Protein AF-A0A7S3H1U8-F1 (afdb_monomer)

Foldseek 3Di:
DPPVVVVVVVVVVVVVVVVPDPPPPPPPPPQDADQDADDDQWKKKWFAQFWADDPPGPILDGGDTDMDTLPDDDDDDDDPPSCPVVVVCCSVVVDDTPDTDIDTDPPAFEAEAEPCLLVVQDQAAFLLCSCCVVLVDDSVVSQVLLVSLPQDSVRRHPGSNPDDPSSSVSSSVSVSSSSSGSHYHYHPDD

Mean predicted aligned error: 11.19 Å

Solvent-accessible surface area (backbone atoms only — not comparable to full-atom values): 11419 Å² total; per-residue (Å²): 136,70,68,70,62,54,57,54,49,52,54,53,50,55,56,56,60,70,66,62,73,83,70,69,73,77,76,83,74,80,65,78,70,83,70,67,66,71,91,62,93,55,56,38,43,38,33,44,46,25,18,33,53,57,89,99,48,75,68,68,40,74,61,38,69,49,76,47,47,53,84,60,86,83,82,93,81,76,67,90,87,65,39,68,71,56,52,51,29,45,75,74,58,83,38,80,66,74,36,60,46,75,51,62,40,89,85,57,37,75,31,76,45,43,80,65,50,61,72,70,48,64,43,85,36,24,54,36,59,47,42,22,70,76,65,76,38,58,68,70,55,30,49,50,45,36,43,53,42,63,42,57,78,80,55,39,77,37,38,45,64,78,46,53,70,77,52,37,49,26,52,49,51,34,54,46,47,73,67,50,32,50,41,79,46,70,49,84,80,128

Organism: NCBI:txid89044

Secondary structure (DSSP, 8-state):
--HHHHHHHHHHHHHHHTTS------------------SSS---EEEEEEEE--TTS--SEEEEEEEE-TT--------TTSSHHHHHHHHHTSS--SEEEEEE-TT--EEEE-TTHHHHS-TTS-HHHHHHHHHT--HHHHHHHHHHTT--GGGTTS-GGGS-HHHHHHHHHHHHHHT--SEEEESS--

pLDDT: mean 81.64, std 17.93, range [33.38, 97.94]

Sequence (190 aa):
STGLTVEKAEKKMLQKLNAVCVIDKPREYKVSFTMHSPEEHGPAIDLLDVSFAYPSKPPIFSNLRFRVNTYSRVAIVGPNGVGKSTLLKLMTGALTPSKGDISRHNKLRVGVYNQHFEETLPAEKTPIEFLTDQFDLPVLDARKYLGMFGLDGARHTIRIAQLSGGQKARVAFAALSLLRPHILILDEPT

Radius of gyration: 24.19 Å; Cα contacts (8 Å, |Δi|>4): 248; chains: 1; bounding box: 86×33×52 Å

Structure (mmCIF, N/CA/C/O backbone):
data_AF-A0A7S3H1U8-F1
#
_entry.id   AF-A0A7S3H1U8-F1
#
loop_
_atom_site.group_PDB
_atom_site.id
_atom_site.type_symbol
_atom_site.label_atom_id
_atom_site.label_alt_id
_atom_site.label_comp_id
_atom_site.label_asym_id
_atom_site.label_entity_id
_atom_site.label_seq_id
_atom_site.pdbx_PDB_ins_code
_atom_site.Cartn_x
_atom_site.Cartn_y
_atom_site.Cartn_z
_atom_site.occupancy
_atom_site.B_iso_or_equiv
_atom_site.auth_seq_id
_atom_site.auth_comp_id
_atom_site.auth_asym_id
_atom_site.auth_atom_id
_atom_site.pdbx_PDB_model_num
ATOM 1 N N . SER A 1 1 ? 68.455 21.536 -1.056 1.00 53.88 1 SER A N 1
ATOM 2 C CA . SER A 1 1 ? 67.569 21.673 -2.237 1.00 53.88 1 SER A CA 1
ATOM 3 C C . SER A 1 1 ? 66.492 20.582 -2.333 1.00 53.88 1 SER A C 1
ATOM 5 O O . SER A 1 1 ? 65.726 20.594 -3.286 1.00 53.88 1 SER A O 1
ATOM 7 N N . THR A 1 2 ? 66.357 19.686 -1.346 1.00 53.50 2 THR A N 1
ATOM 8 C CA . THR A 1 2 ? 65.448 18.517 -1.366 1.00 53.50 2 THR A CA 1
ATOM 9 C C . THR A 1 2 ? 64.101 18.716 -0.650 1.00 53.50 2 THR A C 1
ATOM 11 O O . THR A 1 2 ? 63.199 17.912 -0.846 1.00 53.50 2 THR A O 1
ATOM 14 N N . GLY A 1 3 ? 63.924 19.789 0.133 1.00 46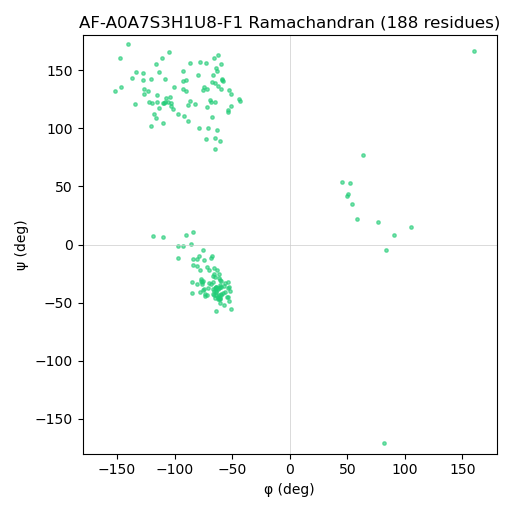.22 3 GLY A N 1
ATOM 15 C CA . GLY A 1 3 ? 62.677 20.058 0.874 1.00 46.22 3 GLY A CA 1
ATOM 16 C C . GLY A 1 3 ? 61.524 20.613 0.024 1.00 46.22 3 GLY A C 1
ATOM 17 O O . GLY A 1 3 ? 60.370 20.281 0.263 1.00 46.22 3 GLY A O 1
ATOM 18 N N . LEU A 1 4 ? 61.823 21.385 -1.031 1.00 49.69 4 LEU A N 1
ATOM 19 C CA . LEU A 1 4 ? 60.791 22.009 -1.879 1.00 49.69 4 LEU A CA 1
ATOM 20 C C . LEU A 1 4 ? 60.042 21.017 -2.789 1.00 49.69 4 LEU A C 1
ATOM 22 O O . LEU A 1 4 ? 58.962 21.335 -3.292 1.00 49.69 4 LEU A O 1
ATOM 26 N N . THR A 1 5 ? 60.603 19.832 -3.036 1.00 55.34 5 THR A N 1
ATOM 27 C CA . THR A 1 5 ? 60.021 18.841 -3.955 1.00 55.34 5 THR A CA 1
ATOM 28 C C . THR A 1 5 ? 58.976 17.963 -3.263 1.00 55.34 5 THR A C 1
ATOM 30 O O . THR A 1 5 ? 57.984 17.595 -3.890 1.00 55.34 5 THR A O 1
ATOM 33 N N . VAL A 1 6 ? 59.159 17.682 -1.967 1.00 56.00 6 VAL A N 1
ATOM 34 C CA . VAL A 1 6 ? 58.229 16.878 -1.153 1.00 56.00 6 VAL A CA 1
ATOM 35 C C . VAL A 1 6 ? 56.970 17.682 -0.831 1.00 56.00 6 VAL A C 1
ATOM 37 O O . VAL A 1 6 ? 55.863 17.210 -1.068 1.00 56.00 6 VAL A O 1
ATOM 40 N N . GLU A 1 7 ? 57.129 18.951 -0.450 1.00 57.56 7 GLU A N 1
ATOM 41 C CA . GLU A 1 7 ? 56.005 19.832 -0.114 1.00 57.56 7 GLU A CA 1
ATOM 42 C C . GLU A 1 7 ? 55.090 20.096 -1.327 1.00 57.56 7 GLU A C 1
ATOM 44 O O . GLU A 1 7 ? 53.864 20.118 -1.214 1.00 57.56 7 GLU A O 1
ATOM 49 N N . LYS A 1 8 ? 55.665 20.211 -2.537 1.00 57.69 8 LYS A N 1
ATOM 50 C CA . LYS A 1 8 ? 54.889 20.304 -3.788 1.00 57.69 8 LYS A CA 1
ATOM 51 C C . LYS A 1 8 ? 54.155 19.005 -4.132 1.00 57.69 8 LYS A C 1
ATOM 53 O O . LYS A 1 8 ? 53.070 19.073 -4.712 1.00 57.69 8 LYS A O 1
ATOM 58 N N . ALA A 1 9 ? 54.725 17.844 -3.810 1.00 56.44 9 ALA A N 1
ATOM 59 C CA . ALA A 1 9 ? 54.100 16.548 -4.064 1.00 56.44 9 ALA A CA 1
ATOM 60 C C . ALA A 1 9 ? 52.933 16.285 -3.096 1.00 56.44 9 ALA A C 1
ATOM 62 O O . ALA A 1 9 ? 51.855 15.888 -3.547 1.00 56.44 9 ALA A O 1
ATOM 63 N N . GLU A 1 10 ? 53.099 16.611 -1.812 1.00 59.06 10 GLU A N 1
ATOM 64 C CA . GLU A 1 10 ? 52.040 16.532 -0.797 1.00 59.06 10 GLU A CA 1
ATOM 65 C C . GLU A 1 10 ? 50.876 17.468 -1.127 1.00 59.06 10 GLU A C 1
ATOM 67 O O . GLU A 1 10 ? 49.726 17.028 -1.180 1.00 59.06 10 GLU A O 1
ATOM 72 N N . LYS A 1 11 ? 51.154 18.731 -1.484 1.00 58.12 11 LYS A N 1
ATOM 73 C CA . LYS A 1 11 ? 50.103 19.683 -1.890 1.00 58.12 11 LYS A CA 1
ATOM 74 C C . LYS A 1 11 ? 49.313 19.196 -3.107 1.00 58.12 11 LYS A C 1
ATOM 76 O O . LYS A 1 11 ? 48.102 19.393 -3.170 1.00 58.12 11 LYS A O 1
ATOM 81 N N . LYS A 1 12 ? 49.978 18.532 -4.059 1.00 58.56 12 LYS A N 1
ATOM 82 C CA . LYS A 1 12 ? 49.345 17.987 -5.270 1.00 58.56 12 LYS A CA 1
ATOM 83 C C . LYS A 1 12 ? 48.528 16.718 -4.986 1.00 58.56 12 LYS A C 1
ATOM 85 O O . LYS A 1 12 ? 47.516 16.501 -5.650 1.00 58.56 12 LYS A O 1
ATOM 90 N N . MET A 1 13 ? 48.923 15.906 -4.000 1.00 51.31 13 MET A N 1
ATOM 91 C CA . MET A 1 13 ? 48.128 14.769 -3.514 1.00 51.31 13 MET A CA 1
ATOM 92 C C . MET A 1 13 ? 46.905 15.224 -2.707 1.00 51.31 13 MET A C 1
ATOM 94 O O . MET A 1 13 ? 45.806 14.741 -2.976 1.00 51.31 13 MET A O 1
ATOM 98 N N . LEU A 1 14 ? 47.050 16.211 -1.813 1.00 53.44 14 LEU A N 1
ATOM 99 C CA . LEU A 1 14 ? 45.925 16.816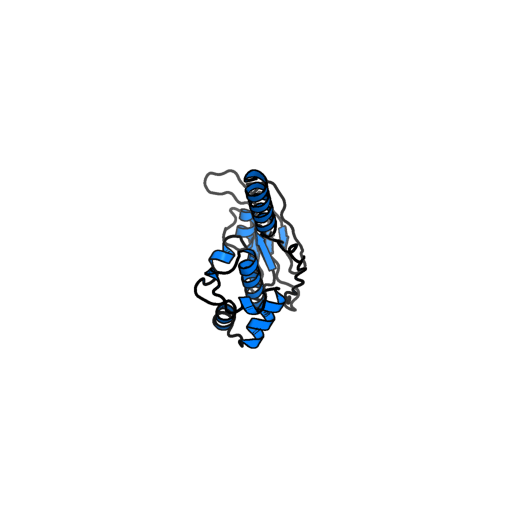 -1.084 1.00 53.44 14 LEU A CA 1
ATOM 100 C C . LEU A 1 14 ? 44.926 17.509 -2.026 1.00 53.44 14 LEU A C 1
ATOM 102 O O . LEU A 1 14 ? 43.717 17.384 -1.842 1.00 53.44 14 LEU A O 1
ATOM 106 N N . GLN A 1 15 ? 45.403 18.173 -3.085 1.00 55.09 15 GLN A N 1
ATOM 107 C CA . GLN A 1 15 ? 44.524 18.747 -4.113 1.00 55.09 15 GLN A CA 1
ATOM 108 C C . GLN A 1 15 ? 43.767 17.682 -4.921 1.00 55.09 15 GLN A C 1
ATOM 110 O O . GLN A 1 15 ? 42.632 17.927 -5.319 1.00 55.09 15 GLN A O 1
ATOM 115 N N . LYS A 1 16 ? 44.354 16.497 -5.143 1.00 48.09 16 LYS A N 1
ATOM 116 C CA . LYS A 1 16 ? 43.667 15.372 -5.802 1.00 48.09 16 LYS A CA 1
ATOM 117 C C . LYS A 1 16 ? 42.665 14.662 -4.885 1.00 48.09 16 LYS A C 1
ATOM 119 O O . LYS A 1 16 ? 41.644 14.201 -5.380 1.00 48.09 16 LYS A O 1
ATOM 124 N N . LEU A 1 17 ? 42.919 14.608 -3.577 1.00 47.00 17 LEU A N 1
ATOM 125 C CA . LEU A 1 17 ? 41.983 14.065 -2.581 1.00 47.00 17 LEU A CA 1
ATOM 126 C C . LEU A 1 17 ? 40.758 14.973 -2.381 1.00 47.00 17 LEU A C 1
ATOM 128 O O . LEU A 1 17 ? 39.651 14.467 -2.237 1.00 47.00 17 LEU A O 1
ATOM 132 N N . ASN A 1 18 ? 40.920 16.296 -2.495 1.00 43.22 18 ASN A N 1
ATOM 133 C CA . ASN A 1 18 ? 39.801 17.250 -2.483 1.00 43.22 18 ASN A CA 1
ATOM 134 C C . ASN A 1 18 ? 38.991 17.295 -3.795 1.00 43.22 18 ASN A C 1
ATOM 136 O O . ASN A 1 18 ? 37.982 17.991 -3.860 1.00 43.22 18 ASN A O 1
ATOM 140 N N . ALA A 1 19 ? 39.404 16.561 -4.833 1.00 39.88 19 ALA A N 1
ATOM 141 C CA . ALA A 1 19 ? 38.621 16.372 -6.058 1.00 39.88 19 ALA A CA 1
ATOM 142 C C . ALA A 1 19 ? 37.690 15.145 -5.982 1.00 39.88 19 ALA A C 1
ATOM 144 O O . ALA A 1 19 ? 37.089 14.755 -6.985 1.00 39.88 19 ALA A O 1
ATOM 145 N N . VAL A 1 20 ? 37.572 14.520 -4.806 1.00 42.06 20 VAL A N 1
ATOM 146 C CA . VAL A 1 20 ? 36.653 13.410 -4.561 1.00 42.06 20 VAL A CA 1
ATOM 147 C C . VAL A 1 20 ? 35.299 13.963 -4.123 1.00 42.06 20 VAL A C 1
ATOM 149 O O . VAL A 1 20 ? 35.174 14.631 -3.102 1.00 42.06 20 VAL A O 1
ATOM 152 N N . CYS A 1 21 ? 34.289 13.625 -4.925 1.00 33.38 21 CYS A N 1
ATOM 153 C CA . CYS A 1 21 ? 32.864 13.796 -4.672 1.00 33.38 21 CYS A CA 1
ATOM 154 C C . CYS A 1 21 ? 32.395 15.252 -4.546 1.00 33.38 21 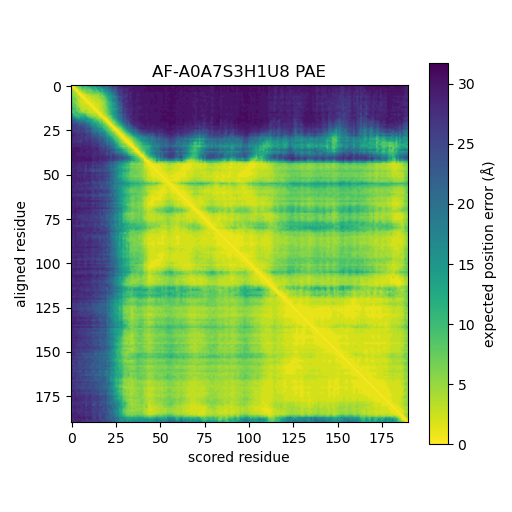CYS A C 1
ATOM 156 O O . CYS A 1 21 ? 31.972 15.702 -3.481 1.00 33.38 21 CYS A O 1
ATOM 158 N N . VAL A 1 22 ? 32.270 15.934 -5.692 1.00 33.56 22 VAL A N 1
ATOM 159 C CA . VAL A 1 22 ? 31.063 16.752 -5.880 1.00 33.56 22 VAL A CA 1
ATOM 160 C C . VAL A 1 22 ? 29.901 15.764 -5.819 1.00 33.56 22 VAL A C 1
ATOM 162 O O . VAL A 1 22 ? 29.544 15.133 -6.810 1.00 33.56 22 VAL A O 1
ATOM 165 N N . ILE A 1 23 ? 29.382 15.533 -4.614 1.00 39.47 23 ILE A N 1
ATOM 166 C CA . ILE A 1 23 ? 28.048 14.978 -4.454 1.00 39.47 23 ILE A CA 1
ATOM 167 C C . ILE A 1 23 ? 27.173 16.057 -5.077 1.00 39.47 23 ILE A C 1
ATOM 169 O O . ILE A 1 23 ? 26.959 17.105 -4.463 1.00 39.47 23 ILE A O 1
ATOM 173 N N . ASP A 1 24 ? 26.779 15.860 -6.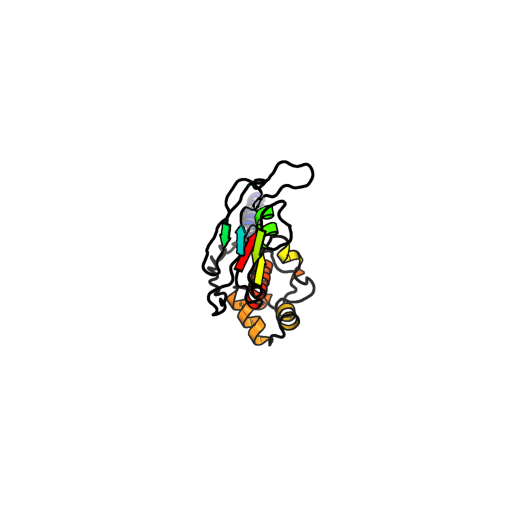338 1.00 42.91 24 ASP A N 1
ATOM 174 C CA . ASP A 1 24 ? 25.740 16.671 -6.958 1.00 42.91 24 ASP A CA 1
ATOM 175 C C . ASP A 1 24 ? 24.636 16.809 -5.915 1.00 42.91 24 ASP A C 1
ATOM 177 O O . ASP A 1 24 ? 24.165 15.796 -5.382 1.00 42.91 24 ASP A O 1
ATOM 181 N N . LYS A 1 25 ? 24.271 18.054 -5.569 1.00 36.25 25 LYS A N 1
ATOM 182 C CA . LYS A 1 25 ? 23.126 18.308 -4.689 1.00 36.25 25 LYS A CA 1
ATOM 183 C C . LYS A 1 25 ? 22.007 17.386 -5.169 1.00 36.25 25 LYS A C 1
ATOM 185 O O . LYS A 1 25 ? 21.728 17.425 -6.374 1.00 36.25 25 LYS A O 1
ATOM 190 N N . PRO A 1 26 ? 21.413 16.539 -4.304 1.00 41.78 26 PRO A N 1
ATOM 191 C CA . PRO A 1 26 ? 20.349 15.655 -4.740 1.00 41.78 26 PRO A CA 1
ATOM 192 C C . PRO A 1 26 ? 19.318 16.548 -5.414 1.00 41.78 26 PRO A C 1
ATOM 194 O O . PRO A 1 26 ? 18.779 17.452 -4.779 1.00 41.78 26 PRO A O 1
ATOM 197 N N . ARG A 1 27 ? 19.143 16.382 -6.732 1.00 47.59 27 ARG A N 1
ATOM 198 C CA . ARG A 1 27 ? 18.112 17.105 -7.471 1.00 47.59 27 ARG A CA 1
ATOM 199 C C . ARG A 1 27 ? 16.836 16.873 -6.673 1.00 47.59 27 ARG A C 1
ATOM 201 O O . ARG A 1 27 ? 16.474 15.715 -6.456 1.00 47.59 27 ARG A O 1
ATOM 208 N N . GLU A 1 28 ? 16.219 17.942 -6.178 1.00 39.62 28 GLU A N 1
ATOM 209 C CA . GLU A 1 28 ? 14.915 17.872 -5.525 1.00 39.62 28 GLU A CA 1
ATOM 210 C C . GLU A 1 28 ? 13.909 17.437 -6.591 1.00 39.62 28 GLU A C 1
ATOM 212 O O . GLU A 1 28 ? 13.251 18.239 -7.251 1.00 39.62 28 GLU A O 1
ATOM 217 N N . TYR A 1 29 ? 13.852 16.131 -6.836 1.00 46.53 29 TYR A N 1
ATOM 218 C CA . TYR A 1 29 ? 12.879 15.526 -7.716 1.00 46.53 29 TYR A CA 1
ATOM 219 C C . TYR A 1 29 ? 11.547 15.580 -6.977 1.00 46.53 29 TYR A C 1
ATOM 221 O O . TYR A 1 29 ? 11.196 14.667 -6.231 1.00 46.53 29 TYR A O 1
ATOM 229 N N . LYS A 1 30 ? 10.796 16.666 -7.182 1.00 43.66 30 LYS A N 1
ATOM 230 C CA . LYS A 1 30 ? 9.356 16.665 -6.925 1.00 43.66 30 LYS A CA 1
ATOM 231 C C . LYS A 1 30 ? 8.719 15.690 -7.910 1.00 43.66 30 LYS A C 1
ATOM 233 O O . LYS A 1 30 ? 8.396 16.051 -9.037 1.00 43.66 30 LYS A O 1
ATOM 238 N N . VAL A 1 31 ? 8.584 14.437 -7.491 1.00 48.75 31 VAL A N 1
ATOM 239 C CA . VAL A 1 31 ? 7.820 13.430 -8.225 1.00 48.75 31 VAL A CA 1
ATOM 240 C C . VAL A 1 31 ? 6.343 13.688 -7.93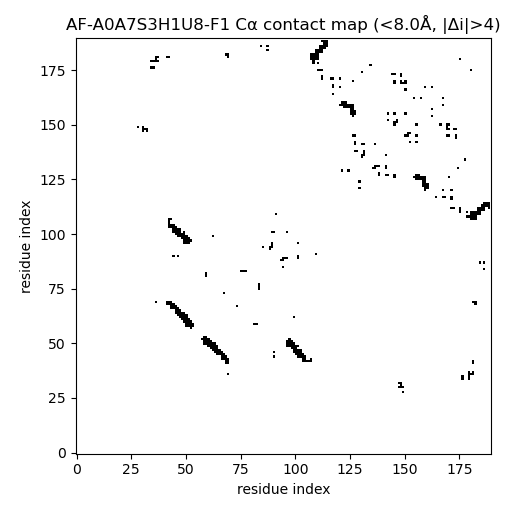4 1.00 48.75 31 VAL A C 1
ATOM 242 O O . VAL A 1 31 ? 5.841 13.344 -6.867 1.00 48.75 31 VAL A O 1
ATOM 245 N N . SER A 1 32 ? 5.645 14.337 -8.865 1.00 48.56 32 SER A N 1
ATOM 246 C CA . SER A 1 32 ? 4.185 14.399 -8.855 1.00 48.56 32 SER A CA 1
ATOM 247 C C . SER A 1 32 ? 3.653 13.188 -9.611 1.00 48.56 32 SER A C 1
ATOM 249 O O . SER A 1 32 ? 3.743 13.138 -10.836 1.00 48.56 32 SER A O 1
ATOM 251 N N . PHE A 1 33 ? 3.104 12.215 -8.892 1.00 55.66 33 PHE A N 1
ATOM 252 C CA . PHE A 1 33 ? 2.380 11.105 -9.498 1.00 55.66 33 PHE A CA 1
ATOM 253 C C . PHE A 1 33 ? 0.884 11.253 -9.224 1.00 55.66 33 PHE A C 1
ATOM 255 O O . PHE A 1 33 ? 0.463 11.682 -8.148 1.00 55.66 33 PHE A O 1
ATOM 262 N N . THR A 1 34 ? 0.073 10.894 -10.213 1.00 56.28 34 THR A N 1
ATOM 263 C CA . THR A 1 34 ? -1.380 10.826 -10.071 1.00 56.28 34 THR A CA 1
ATOM 264 C C . THR A 1 34 ? -1.764 9.365 -9.942 1.00 56.28 34 THR A C 1
ATOM 266 O O . THR A 1 34 ? -1.510 8.566 -10.838 1.00 56.28 34 THR A O 1
ATOM 269 N N . MET A 1 35 ? -2.383 9.005 -8.821 1.00 60.41 35 MET A N 1
ATOM 270 C CA . MET A 1 35 ? -3.074 7.726 -8.720 1.00 60.41 35 MET A CA 1
ATOM 271 C C . MET A 1 35 ? -4.487 7.921 -9.250 1.00 60.41 35 MET A C 1
ATOM 273 O O . MET A 1 35 ? -5.211 8.799 -8.782 1.00 60.41 35 MET A O 1
ATOM 277 N N . HIS A 1 36 ? -4.872 7.130 -10.246 1.00 61.44 36 HIS A N 1
ATOM 278 C CA . HIS A 1 36 ? -6.238 7.153 -10.751 1.00 61.44 36 HIS A CA 1
ATOM 279 C C . HIS A 1 36 ? -7.174 6.605 -9.667 1.00 61.44 36 HIS A C 1
ATOM 281 O O . HIS A 1 36 ? -7.140 5.412 -9.363 1.00 61.44 36 HIS A O 1
ATOM 287 N N . SER A 1 37 ? -7.990 7.481 -9.073 1.00 55.97 37 SER A N 1
ATOM 288 C CA . SER A 1 37 ? -9.084 7.061 -8.199 1.00 55.97 37 SER A CA 1
ATOM 289 C C . SER A 1 37 ? -10.220 6.511 -9.067 1.00 55.97 37 SER A C 1
ATOM 291 O O . SER A 1 37 ? -10.574 7.149 -10.058 1.00 55.97 37 SER A O 1
ATOM 293 N N . PRO A 1 38 ? -10.795 5.346 -8.739 1.00 59.09 38 PRO A N 1
ATOM 294 C CA . PRO A 1 38 ? -11.966 4.823 -9.440 1.00 59.09 38 PRO A CA 1
ATOM 295 C C . PRO A 1 38 ? -13.193 5.740 -9.267 1.00 59.09 38 PRO A C 1
ATOM 297 O O . PRO A 1 38 ? -13.304 6.452 -8.270 1.00 59.09 38 PRO A O 1
ATOM 300 N N . GLU A 1 39 ? -14.088 5.712 -10.259 1.00 57.28 39 GLU A N 1
ATOM 301 C CA . GLU A 1 39 ? -15.190 6.670 -10.478 1.00 57.28 39 GLU A CA 1
ATOM 302 C C . GLU A 1 39 ? -16.390 6.530 -9.516 1.00 57.28 39 GLU A C 1
ATOM 304 O O . GLU A 1 39 ? -17.228 7.425 -9.448 1.00 57.28 39 GLU A O 1
ATOM 309 N N . GLU A 1 40 ? -16.500 5.434 -8.755 1.00 57.41 40 GLU A N 1
ATOM 310 C CA . GLU A 1 40 ? -17.651 5.196 -7.869 1.00 57.41 40 GLU A CA 1
ATOM 311 C C . GLU A 1 40 ? -17.590 6.079 -6.600 1.00 57.41 40 GLU A C 1
ATOM 313 O O . GLU A 1 40 ? -16.545 6.177 -5.949 1.00 57.41 40 GLU A O 1
ATOM 318 N N . HIS A 1 41 ? -18.723 6.691 -6.207 1.00 56.91 41 HIS A N 1
ATOM 319 C CA . HIS A 1 41 ? -18.894 7.328 -4.891 1.00 56.91 41 HIS A CA 1
ATOM 320 C C . HIS A 1 41 ? -18.542 6.316 -3.791 1.00 56.91 41 HIS A C 1
ATOM 322 O O . HIS A 1 41 ? -19.112 5.231 -3.709 1.00 56.91 41 HIS A O 1
ATOM 328 N N . GLY A 1 42 ? -17.486 6.643 -3.046 1.00 63.25 42 GLY A N 1
ATOM 329 C CA . GLY A 1 42 ? -16.417 5.670 -2.873 1.00 63.25 42 GLY A CA 1
ATOM 330 C C . GLY A 1 42 ? -16.514 4.756 -1.654 1.00 63.25 42 GLY A C 1
ATOM 331 O O . GLY A 1 42 ? -16.999 5.168 -0.600 1.00 63.25 42 GLY A O 1
ATOM 332 N N . PRO A 1 43 ? -15.988 3.527 -1.772 1.00 66.88 43 PRO A N 1
ATOM 333 C CA . PRO A 1 43 ? -15.884 2.586 -0.665 1.00 66.88 43 PRO A CA 1
ATOM 334 C C . PRO A 1 43 ? -15.191 3.207 0.559 1.00 66.88 43 PRO A C 1
ATOM 336 O O . PRO A 1 43 ? -14.129 3.814 0.434 1.00 66.88 43 PRO A O 1
ATOM 339 N N . ALA A 1 44 ? -15.777 3.022 1.743 1.00 84.94 44 ALA A N 1
ATOM 340 C CA . ALA A 1 44 ? -15.233 3.501 3.010 1.00 84.94 44 ALA A CA 1
ATOM 341 C C . ALA A 1 44 ? -14.749 2.344 3.898 1.00 84.94 44 ALA A C 1
ATOM 343 O O . ALA A 1 44 ? -15.140 1.184 3.712 1.00 84.94 44 ALA A O 1
ATOM 344 N N . ILE A 1 45 ? -13.895 2.685 4.862 1.00 91.38 45 ILE A N 1
ATOM 345 C CA . ILE A 1 45 ? -13.582 1.846 6.020 1.00 91.38 45 ILE A CA 1
ATOM 346 C C . ILE A 1 45 ? -14.204 2.516 7.240 1.00 91.38 45 ILE A C 1
ATOM 348 O O . ILE A 1 45 ? -13.846 3.652 7.558 1.00 91.38 45 ILE A O 1
ATOM 352 N N . ASP A 1 46 ? -15.084 1.793 7.924 1.00 93.62 46 ASP A N 1
ATOM 353 C CA . ASP A 1 46 ? -15.777 2.242 9.126 1.00 93.62 46 ASP A CA 1
ATOM 354 C C . ASP A 1 46 ? -15.376 1.395 10.324 1.00 93.62 46 ASP A C 1
ATOM 356 O O . ASP A 1 46 ? -15.552 0.182 10.324 1.00 93.62 46 ASP A O 1
ATOM 360 N N . LEU A 1 47 ? -14.857 2.047 11.359 1.00 95.56 47 LEU A N 1
ATOM 361 C CA . LEU A 1 47 ? -14.637 1.474 12.680 1.00 95.56 47 LEU A CA 1
ATOM 362 C C . LEU A 1 47 ? -15.772 1.964 13.578 1.00 95.56 47 LEU A C 1
ATOM 364 O O . LEU A 1 47 ? -15.900 3.171 13.809 1.00 95.56 47 LEU A O 1
ATOM 368 N N . LEU A 1 48 ? -16.588 1.038 14.074 1.00 96.19 48 LEU A N 1
ATOM 369 C CA . LEU A 1 48 ? -17.760 1.308 14.903 1.00 96.19 48 LEU A CA 1
ATOM 370 C C . LEU A 1 48 ? -17.552 0.711 16.295 1.00 96.19 48 LEU A C 1
ATOM 372 O O . LEU A 1 48 ? -17.565 -0.506 16.467 1.00 96.19 48 LEU A O 1
ATOM 376 N N . ASP A 1 49 ? -17.345 1.582 17.285 1.00 97.06 49 ASP A N 1
ATOM 377 C CA . ASP A 1 49 ? -17.138 1.208 18.693 1.00 97.06 49 ASP A CA 1
ATOM 378 C C . ASP A 1 49 ? -16.005 0.191 18.898 1.00 97.06 49 ASP A C 1
ATOM 380 O O . ASP A 1 49 ? -16.042 -0.674 19.779 1.00 97.06 49 ASP A O 1
ATOM 384 N N . VAL A 1 50 ? -14.961 0.313 18.078 1.00 97.12 50 VAL A N 1
ATOM 385 C CA . VAL A 1 50 ? -13.856 -0.639 18.044 1.00 97.12 50 VAL A CA 1
ATOM 386 C C . VAL A 1 50 ? -13.035 -0.542 19.319 1.00 97.12 50 VAL A C 1
ATOM 388 O O . VAL A 1 50 ? -12.491 0.505 19.665 1.00 97.12 50 VAL A O 1
ATOM 391 N N . SER A 1 51 ? -12.892 -1.669 20.001 1.00 97.19 51 SER A N 1
ATOM 392 C CA . SER A 1 51 ? -11.937 -1.822 21.096 1.00 97.19 51 SER A CA 1
ATOM 393 C C . SER A 1 51 ? -10.963 -2.940 20.769 1.00 97.19 51 SER A C 1
ATOM 395 O O . SER A 1 51 ? -11.351 -3.957 20.192 1.00 97.19 51 SER A O 1
ATOM 397 N N . PHE A 1 52 ? -9.697 -2.770 21.136 1.00 97.31 52 PHE A N 1
ATOM 398 C CA . PHE A 1 52 ? -8.666 -3.764 20.854 1.00 97.31 52 PHE A CA 1
ATOM 399 C C . PHE A 1 52 ? -7.604 -3.809 21.949 1.00 97.31 52 PHE A C 1
ATOM 401 O O . PHE A 1 52 ? -7.086 -2.774 22.376 1.00 97.31 52 PHE A O 1
ATOM 408 N N . ALA A 1 53 ? -7.242 -5.028 22.339 1.00 96.06 53 ALA A N 1
ATOM 409 C CA . ALA A 1 53 ? -6.110 -5.336 23.200 1.00 96.06 53 ALA A CA 1
ATOM 410 C C . ALA A 1 53 ? -5.366 -6.556 22.641 1.00 96.06 53 ALA A C 1
ATOM 412 O O . ALA A 1 53 ? -5.989 -7.498 22.151 1.00 96.06 53 ALA A O 1
ATOM 413 N N . TYR A 1 54 ? -4.036 -6.571 22.751 1.00 94.62 54 TYR A N 1
ATOM 414 C CA . TYR A 1 54 ? -3.289 -7.817 22.560 1.00 94.62 54 TYR A CA 1
ATOM 415 C C . TYR A 1 54 ? -3.504 -8.748 23.766 1.00 94.62 54 TYR A C 1
ATOM 417 O O . TYR A 1 54 ? -3.776 -8.252 24.864 1.00 94.62 54 TYR A O 1
ATOM 425 N N . PRO A 1 55 ? -3.338 -10.075 23.604 1.00 93.25 55 PRO A N 1
ATOM 426 C CA . PRO A 1 55 ? -3.456 -11.019 24.711 1.00 93.25 55 PRO A CA 1
ATOM 427 C C . PRO A 1 55 ? -2.601 -10.595 25.910 1.00 93.25 55 PRO A C 1
ATOM 429 O O . PRO A 1 55 ? -1.421 -10.275 25.755 1.00 93.25 55 PRO A O 1
ATOM 432 N N . SER A 1 56 ? -3.215 -10.568 27.093 1.00 91.25 56 SER A N 1
ATOM 433 C CA . SER A 1 56 ? -2.563 -10.209 28.362 1.00 91.25 56 SER A CA 1
ATOM 434 C C . SER A 1 56 ? -1.921 -8.812 28.397 1.00 91.25 56 SER A C 1
ATOM 436 O O . SER A 1 56 ? -1.039 -8.560 29.218 1.00 91.25 56 SER A O 1
ATOM 438 N N . LYS A 1 57 ? -2.347 -7.889 27.525 1.00 93.31 57 LYS A N 1
ATOM 439 C CA . LYS A 1 57 ? -1.917 -6.483 27.523 1.00 93.31 57 LYS A CA 1
ATOM 440 C C . LYS A 1 57 ? -3.094 -5.548 27.813 1.00 93.31 57 LYS A C 1
ATOM 442 O O . LYS A 1 57 ? -4.239 -5.916 27.548 1.00 93.31 57 LYS A O 1
ATOM 447 N N . PRO A 1 58 ? -2.835 -4.335 28.337 1.00 93.00 58 PRO A N 1
ATOM 448 C CA . PRO A 1 58 ? -3.880 -3.329 28.471 1.00 93.00 58 PRO A CA 1
ATOM 449 C C . PRO A 1 58 ? -4.486 -2.971 27.101 1.00 93.00 58 PRO A C 1
ATOM 451 O O . PRO A 1 58 ? -3.820 -3.129 26.069 1.00 93.00 58 PRO A O 1
ATOM 454 N N . PRO A 1 59 ? -5.741 -2.486 27.077 1.00 93.50 59 PRO A N 1
ATOM 455 C CA . PRO A 1 59 ? -6.386 -2.052 25.846 1.00 93.50 59 PRO A CA 1
ATOM 456 C C . PRO A 1 59 ? -5.604 -0.914 25.191 1.00 93.50 59 PRO A C 1
ATOM 458 O O . PRO A 1 59 ? -5.206 0.045 25.847 1.00 93.50 59 PRO A O 1
ATOM 461 N N . ILE A 1 60 ? -5.400 -1.039 23.879 1.00 95.50 60 ILE A N 1
ATOM 462 C CA . ILE A 1 60 ? -4.799 0.002 23.037 1.00 95.50 60 ILE A CA 1
ATOM 463 C C . ILE A 1 60 ? -5.884 0.983 22.592 1.00 95.50 60 ILE A C 1
ATOM 465 O O . ILE A 1 60 ? -5.672 2.192 22.603 1.00 95.50 60 ILE A O 1
ATOM 469 N N . PHE A 1 61 ? -7.056 0.459 22.222 1.00 96.25 61 PHE A N 1
ATOM 470 C CA . PHE A 1 61 ? -8.210 1.249 21.802 1.00 96.25 61 PHE A CA 1
ATOM 471 C C . PHE A 1 61 ? -9.443 0.855 22.608 1.00 96.25 61 PHE A C 1
ATOM 473 O O . PHE A 1 61 ? -9.668 -0.334 22.853 1.00 96.25 61 PHE A O 1
ATOM 480 N N . SER A 1 62 ? -10.257 1.853 22.946 1.00 95.75 62 SER A N 1
ATOM 481 C CA . SER A 1 62 ? -11.538 1.695 23.634 1.00 95.75 62 SER A CA 1
ATOM 482 C C . SER A 1 62 ? -12.583 2.557 22.930 1.00 95.75 62 SER A C 1
ATOM 484 O O . SER A 1 62 ? -12.401 3.769 22.842 1.00 95.75 62 SER A O 1
ATOM 486 N N . ASN A 1 63 ? -13.661 1.936 22.442 1.00 95.81 63 ASN A N 1
ATOM 487 C CA . ASN A 1 63 ? -14.784 2.592 21.753 1.00 95.81 63 ASN A CA 1
ATOM 488 C C . ASN A 1 63 ? -14.356 3.555 20.624 1.00 95.81 63 ASN A C 1
ATOM 490 O O . ASN A 1 63 ? -14.895 4.652 20.475 1.00 95.81 63 ASN A O 1
ATOM 494 N N . LEU A 1 64 ? -13.363 3.155 19.827 1.00 95.12 64 LEU A N 1
ATOM 495 C CA . LEU A 1 64 ? -12.871 3.935 18.699 1.00 95.12 64 LEU A CA 1
ATOM 496 C C . LEU A 1 64 ? -13.934 3.995 17.596 1.00 95.12 64 LEU A C 1
ATOM 498 O O . LEU A 1 64 ? -14.345 2.966 17.055 1.00 95.12 64 LEU A O 1
ATOM 502 N N . ARG A 1 65 ? -14.331 5.216 17.230 1.00 94.56 65 ARG A N 1
ATOM 503 C CA . ARG A 1 65 ? -15.162 5.503 16.058 1.00 94.56 65 ARG A CA 1
ATOM 504 C C . ARG A 1 65 ? -14.354 6.287 15.044 1.00 94.56 65 ARG A C 1
ATOM 506 O O . ARG A 1 65 ? -13.906 7.394 15.336 1.00 94.56 65 ARG A O 1
ATOM 513 N N . PHE A 1 66 ? -14.150 5.711 13.868 1.00 91.81 66 PHE A N 1
ATOM 514 C CA . PHE A 1 66 ? -13.309 6.316 12.844 1.00 91.81 66 PHE A CA 1
ATOM 515 C C . PHE A 1 66 ? -13.757 5.881 11.449 1.00 91.81 66 PHE A C 1
ATOM 517 O O . PHE A 1 66 ? -13.968 4.697 11.215 1.00 91.81 66 PHE A O 1
ATOM 524 N N . ARG A 1 67 ? -13.895 6.837 10.528 1.00 90.31 67 ARG A N 1
ATOM 525 C CA . ARG A 1 67 ? -14.312 6.604 9.140 1.00 90.31 67 ARG A CA 1
ATOM 526 C C . ARG A 1 67 ? -13.253 7.147 8.191 1.00 90.31 67 ARG A C 1
ATOM 528 O O . ARG A 1 67 ? -12.831 8.296 8.335 1.00 90.31 67 ARG A O 1
ATOM 535 N N . VAL A 1 68 ? -12.871 6.345 7.201 1.00 90.38 68 VAL A N 1
ATOM 536 C CA . VAL A 1 68 ? -11.993 6.760 6.100 1.00 90.38 68 VAL A CA 1
ATOM 537 C C . VAL A 1 68 ? -12.718 6.590 4.782 1.00 90.38 68 VAL A C 1
ATOM 539 O O . VAL A 1 68 ? -13.112 5.481 4.428 1.00 90.38 68 VAL A O 1
ATOM 542 N N . ASN A 1 69 ? -12.838 7.691 4.046 1.00 85.88 69 ASN A N 1
ATOM 543 C CA . ASN A 1 69 ? -13.430 7.724 2.716 1.00 85.88 69 ASN A CA 1
ATOM 544 C C . ASN A 1 69 ? -12.326 7.861 1.656 1.00 85.88 69 ASN A C 1
ATOM 546 O O . ASN A 1 69 ? -11.198 8.248 1.960 1.00 85.88 69 ASN A O 1
ATOM 550 N N . THR A 1 70 ? -12.655 7.613 0.390 1.00 80.81 70 THR A N 1
ATOM 551 C CA . THR A 1 70 ? -11.693 7.676 -0.732 1.00 80.81 70 THR A CA 1
ATOM 552 C C . THR A 1 70 ? -11.091 9.063 -0.982 1.00 80.81 70 THR A C 1
ATOM 554 O O . THR A 1 70 ? -10.013 9.179 -1.554 1.00 80.81 70 THR A O 1
ATOM 557 N N . TYR A 1 71 ? -11.757 10.126 -0.534 1.00 79.62 71 TYR A N 1
ATOM 558 C CA . TYR A 1 71 ? -11.285 11.512 -0.631 1.00 79.62 71 TYR A CA 1
ATOM 559 C C . TYR A 1 71 ? -10.594 12.007 0.649 1.00 79.62 71 TYR A C 1
ATOM 561 O O . TYR A 1 71 ? -10.134 13.150 0.708 1.00 79.62 71 TYR A O 1
ATOM 569 N N . SER A 1 72 ? -10.521 11.174 1.690 1.00 81.69 72 SER A N 1
ATOM 570 C CA . SER A 1 72 ? -9.875 11.535 2.947 1.00 81.69 72 SER A CA 1
ATOM 571 C C . SER A 1 72 ? -8.355 11.582 2.780 1.00 81.69 72 SER A C 1
ATOM 573 O O . SER A 1 72 ? -7.736 10.657 2.262 1.00 81.69 72 SER A O 1
ATOM 575 N N . ARG A 1 73 ? -7.732 12.643 3.298 1.00 86.06 73 ARG A N 1
ATOM 576 C CA . ARG A 1 73 ? -6.288 12.691 3.555 1.00 86.06 73 ARG A CA 1
ATOM 577 C C . ARG A 1 73 ? -6.091 12.675 5.060 1.00 86.06 73 ARG A C 1
ATOM 579 O O . ARG A 1 73 ? -6.370 13.667 5.725 1.00 86.06 73 ARG A O 1
ATOM 586 N N . VAL A 1 74 ? -5.672 11.532 5.588 1.00 87.75 74 VAL A N 1
ATOM 587 C CA . VAL A 1 74 ? -5.525 11.319 7.030 1.00 87.75 74 VAL A CA 1
ATOM 588 C C . VAL A 1 74 ? -4.056 11.094 7.348 1.00 87.75 74 VAL A C 1
ATOM 590 O O . VAL A 1 74 ? -3.424 10.224 6.758 1.00 87.75 74 VAL A O 1
ATOM 593 N N . ALA A 1 75 ? -3.538 11.844 8.317 1.00 88.56 75 ALA A N 1
ATOM 594 C CA . ALA A 1 75 ? -2.262 11.558 8.955 1.00 88.56 75 ALA A CA 1
ATOM 595 C C . ALA A 1 75 ? -2.522 11.062 10.382 1.00 88.56 75 ALA A C 1
ATOM 597 O O . ALA A 1 75 ? -3.156 11.757 11.177 1.00 88.56 75 ALA A O 1
ATOM 598 N N . ILE A 1 76 ? -2.040 9.862 10.709 1.00 86.38 76 ILE A N 1
ATOM 599 C CA . ILE A 1 76 ? -2.095 9.323 12.072 1.00 86.38 76 ILE A CA 1
ATOM 600 C C . ILE A 1 76 ? -0.793 9.705 12.769 1.00 86.38 76 ILE A C 1
ATOM 602 O O . ILE A 1 76 ? 0.273 9.182 12.447 1.00 86.38 76 ILE A O 1
ATOM 606 N N . VAL A 1 77 ? -0.885 10.611 13.738 1.00 86.50 77 VAL A N 1
ATOM 607 C CA . VAL A 1 77 ? 0.262 11.104 14.508 1.00 86.50 77 VAL A CA 1
ATOM 608 C C . VAL A 1 77 ? 0.164 10.670 15.964 1.00 86.50 77 VAL A C 1
ATOM 610 O O . VAL A 1 77 ? -0.920 10.511 16.517 1.00 86.50 77 VAL A O 1
ATOM 613 N N . GLY A 1 78 ? 1.316 10.458 16.589 1.00 86.50 78 GLY A N 1
ATOM 614 C CA . GLY A 1 78 ? 1.405 10.085 17.995 1.00 86.50 78 GLY A CA 1
ATOM 615 C C . GLY A 1 78 ? 2.748 9.441 18.329 1.00 86.50 78 GLY A C 1
ATOM 616 O O . GLY A 1 78 ? 3.484 9.056 17.412 1.00 86.50 78 GLY A O 1
ATOM 617 N N . PRO A 1 79 ? 3.077 9.300 19.621 1.00 87.00 79 PRO A N 1
ATOM 618 C CA . PRO A 1 79 ? 4.343 8.721 20.053 1.00 87.00 79 PRO A CA 1
ATOM 619 C C . PRO A 1 79 ? 4.499 7.262 19.598 1.00 87.00 79 PRO A C 1
ATOM 621 O O . PRO A 1 79 ? 3.545 6.585 19.190 1.00 87.00 79 PRO A O 1
ATOM 624 N N . ASN A 1 80 ? 5.731 6.761 19.636 1.00 85.38 80 ASN A N 1
ATOM 625 C CA . ASN A 1 80 ? 5.998 5.355 19.349 1.00 85.38 80 ASN A CA 1
ATOM 626 C C . ASN A 1 80 ? 5.336 4.470 20.411 1.00 85.38 80 ASN A C 1
ATOM 628 O O . ASN A 1 80 ? 5.299 4.815 21.587 1.00 85.38 80 ASN A O 1
ATOM 632 N N . GLY A 1 81 ? 4.751 3.353 19.976 1.00 84.56 81 GLY A N 1
ATOM 633 C CA . GLY A 1 81 ? 4.030 2.436 20.863 1.00 84.56 81 GLY A CA 1
ATOM 634 C C . GLY A 1 81 ? 2.572 2.802 21.169 1.00 84.56 81 GLY A C 1
ATOM 635 O O . GLY A 1 81 ? 1.877 1.975 21.746 1.00 84.56 81 GLY A O 1
ATOM 636 N N . VAL A 1 82 ? 2.056 3.956 20.717 1.00 90.25 82 VAL A N 1
ATOM 637 C CA . VAL A 1 82 ? 0.643 4.349 20.948 1.00 90.25 82 VAL A CA 1
ATOM 638 C C . VAL A 1 82 ? -0.378 3.485 20.186 1.00 90.25 82 VAL A C 1
ATOM 640 O O . VAL A 1 82 ? -1.571 3.554 20.444 1.00 90.25 82 VAL A O 1
ATOM 643 N N . GLY A 1 83 ? 0.081 2.662 19.235 1.00 90.31 83 GLY A N 1
ATOM 644 C CA . GLY A 1 83 ? -0.779 1.746 18.480 1.00 90.31 83 GLY A CA 1
ATOM 645 C C . GLY A 1 83 ? -1.076 2.151 17.036 1.00 90.31 83 GLY A C 1
ATOM 646 O O . GLY A 1 83 ? -1.961 1.556 16.436 1.00 90.31 83 GLY A O 1
ATOM 647 N N . LYS A 1 84 ? -0.336 3.094 16.433 1.00 91.56 84 LYS A N 1
ATOM 648 C CA . LYS A 1 84 ? -0.523 3.510 15.022 1.00 91.56 84 LYS A CA 1
ATOM 649 C C . LYS A 1 84 ? -0.543 2.320 14.053 1.00 91.56 84 LYS A C 1
ATOM 651 O O . LYS A 1 84 ? -1.544 2.088 13.385 1.00 91.56 84 LYS A O 1
ATOM 656 N N . SER A 1 85 ? 0.500 1.490 14.065 1.00 89.25 85 SER A N 1
ATOM 657 C CA . SER A 1 85 ? 0.556 0.287 13.222 1.00 89.25 85 SER A CA 1
ATOM 658 C C . SER A 1 85 ? -0.522 -0.741 13.594 1.00 89.25 85 SER A C 1
ATOM 660 O O . SER A 1 85 ? -0.986 -1.485 12.737 1.00 89.25 85 SER A O 1
ATOM 662 N N . THR A 1 86 ? -0.976 -0.774 14.853 1.00 92.50 86 THR A N 1
ATOM 663 C CA . THR A 1 86 ? -2.126 -1.598 15.271 1.00 92.50 86 THR A CA 1
ATOM 664 C C . THR A 1 86 ? -3.422 -1.101 14.626 1.00 92.50 86 THR A C 1
ATOM 666 O O . THR A 1 86 ? -4.189 -1.917 14.124 1.00 92.50 86 THR A O 1
ATOM 669 N N . LEU A 1 87 ? -3.649 0.217 14.574 1.00 92.81 87 LEU A N 1
ATOM 670 C CA . LEU A 1 87 ? -4.793 0.814 13.879 1.00 92.81 87 LEU A CA 1
ATOM 671 C C . LEU A 1 87 ? -4.766 0.474 12.387 1.00 92.81 87 LEU A C 1
ATOM 673 O O . LEU A 1 87 ? -5.773 0.021 11.850 1.00 92.81 87 LEU A O 1
ATOM 677 N N . LEU A 1 88 ? -3.605 0.602 11.737 1.00 91.12 88 LEU A N 1
ATOM 678 C CA . LEU A 1 88 ? -3.454 0.232 10.328 1.00 91.12 88 LEU A CA 1
ATOM 679 C C . LEU A 1 88 ? -3.774 -1.251 10.091 1.00 91.12 88 LEU A C 1
ATOM 681 O O . LEU A 1 88 ? -4.512 -1.576 9.166 1.00 91.12 88 LEU A O 1
ATOM 685 N N . LYS A 1 89 ? -3.297 -2.151 10.961 1.00 91.50 89 LYS A N 1
ATOM 686 C CA . LYS A 1 89 ? -3.598 -3.592 10.887 1.00 91.50 89 LYS A CA 1
ATOM 687 C C . LYS A 1 89 ? -5.081 -3.914 11.103 1.00 91.50 89 LYS A C 1
ATOM 689 O O . LYS A 1 89 ? -5.606 -4.812 10.449 1.00 91.50 89 LYS A O 1
ATOM 694 N N . LEU A 1 90 ? -5.767 -3.192 11.990 1.00 93.75 90 LEU A N 1
ATOM 695 C CA . LEU A 1 90 ? -7.222 -3.304 12.162 1.00 93.75 90 LEU A CA 1
ATOM 696 C C . LEU A 1 90 ? -7.960 -2.826 10.903 1.00 93.75 90 LEU A C 1
ATOM 698 O O . LEU A 1 90 ? -8.876 -3.492 10.424 1.00 93.75 90 LEU A O 1
ATOM 702 N N . MET A 1 91 ? -7.524 -1.710 10.315 1.00 91.25 91 MET A N 1
ATOM 703 C CA . MET A 1 91 ? -8.106 -1.174 9.082 1.00 91.25 91 MET A CA 1
ATOM 704 C C . MET A 1 91 ? -7.904 -2.099 7.877 1.00 91.25 91 MET A C 1
ATOM 706 O O . MET A 1 91 ? -8.820 -2.213 7.068 1.00 91.25 91 MET A O 1
ATOM 710 N N . THR A 1 92 ? -6.758 -2.777 7.759 1.00 89.50 92 THR A N 1
ATOM 711 C CA . THR A 1 92 ? -6.467 -3.717 6.656 1.00 89.50 92 THR A CA 1
ATOM 712 C C . THR A 1 92 ? -7.016 -5.123 6.886 1.00 89.50 92 THR A C 1
ATOM 714 O O . THR A 1 92 ? -7.151 -5.888 5.937 1.00 89.50 92 THR A O 1
ATOM 717 N N . GLY A 1 93 ? -7.362 -5.470 8.128 1.00 90.62 93 GLY A N 1
ATOM 718 C CA . GLY A 1 93 ? -7.912 -6.782 8.492 1.00 90.62 93 GLY A CA 1
ATOM 719 C C . GLY A 1 93 ? -6.877 -7.809 8.888 1.00 90.62 93 GLY A C 1
ATOM 720 O O . GLY A 1 93 ? -7.233 -8.955 9.125 1.00 90.62 93 GLY A O 1
ATOM 721 N N . ALA A 1 94 ? -5.621 -7.390 9.022 1.00 90.56 94 ALA A N 1
ATOM 722 C CA . ALA A 1 94 ? -4.585 -8.204 9.637 1.00 90.56 94 ALA A CA 1
ATOM 723 C C . ALA A 1 94 ? -4.854 -8.454 11.135 1.00 90.56 94 ALA A C 1
ATOM 725 O O . ALA A 1 94 ? -4.304 -9.391 11.707 1.00 90.56 94 ALA A O 1
ATOM 726 N N . LEU A 1 95 ? -5.684 -7.624 11.777 1.00 94.31 95 LEU A N 1
ATOM 727 C CA . LEU A 1 95 ? -6.171 -7.826 13.141 1.00 94.31 95 LEU A CA 1
ATOM 728 C C . LEU A 1 95 ? -7.698 -7.744 13.190 1.00 94.31 95 LEU A C 1
ATOM 730 O O . LEU A 1 95 ? -8.315 -6.974 12.456 1.00 94.31 95 LEU A O 1
ATOM 734 N N . THR A 1 96 ? -8.285 -8.522 14.098 1.00 94.81 96 THR A N 1
ATOM 735 C CA . THR A 1 96 ? -9.721 -8.497 14.411 1.00 94.81 96 THR A CA 1
ATOM 736 C C . THR A 1 96 ? -9.937 -7.691 15.694 1.00 94.81 96 THR A C 1
ATOM 738 O O . THR A 1 96 ? -9.160 -7.859 16.640 1.00 94.81 96 THR A O 1
ATOM 741 N N . PRO A 1 97 ? -10.943 -6.802 15.753 1.00 96.50 97 PRO A N 1
ATOM 742 C CA . PRO A 1 97 ? -11.247 -6.063 16.971 1.00 96.50 97 PRO A CA 1
ATOM 743 C C . PRO A 1 97 ? -11.682 -7.008 18.102 1.00 96.50 97 PRO A C 1
ATOM 745 O O . PRO A 1 97 ? -12.284 -8.051 17.865 1.00 96.50 97 PRO A O 1
ATOM 748 N N . SER A 1 98 ? -11.400 -6.636 19.352 1.00 95.75 98 SER A N 1
ATOM 749 C CA . SER A 1 98 ? -11.884 -7.373 20.529 1.00 95.75 98 SER A CA 1
ATOM 750 C C . SER A 1 98 ? -13.361 -7.078 20.822 1.00 95.75 98 SER A C 1
ATOM 752 O O . SER A 1 98 ? -14.056 -7.919 21.387 1.00 95.75 98 SER A O 1
ATOM 754 N N . LYS A 1 99 ? -13.830 -5.872 20.476 1.00 96.94 99 LYS A N 1
ATOM 755 C CA . LYS A 1 99 ? -15.237 -5.435 20.517 1.00 96.94 99 LYS A CA 1
ATOM 756 C C . LYS A 1 99 ? -15.500 -4.432 19.396 1.00 96.94 99 LYS A C 1
ATOM 758 O O . LYS A 1 99 ? -14.555 -3.787 18.943 1.00 96.94 99 LYS A O 1
ATOM 763 N N . GLY A 1 100 ? -16.768 -4.245 19.043 1.00 96.25 100 GLY A N 1
ATOM 764 C CA . GLY A 1 100 ? -17.181 -3.364 17.950 1.00 96.25 100 GLY A CA 1
ATOM 765 C C . GLY A 1 100 ? -17.067 -4.050 16.593 1.00 96.25 100 GLY A C 1
ATO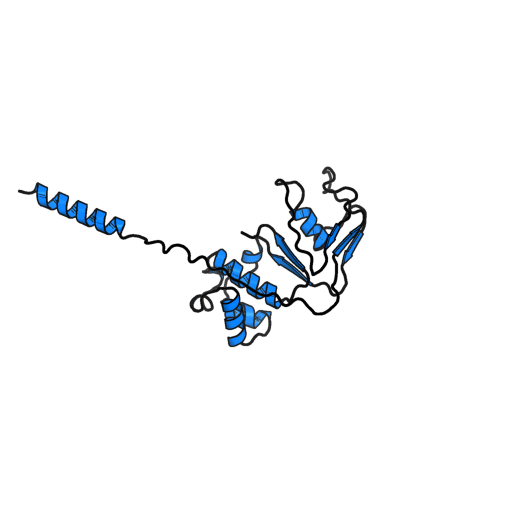M 766 O O . GLY A 1 100 ? -16.832 -5.257 16.527 1.00 96.25 100 GLY A O 1
ATOM 767 N N . ASP A 1 101 ? -17.233 -3.275 15.528 1.00 95.25 101 ASP A N 1
ATOM 768 C CA . ASP A 1 101 ? -17.231 -3.787 14.158 1.00 95.25 101 ASP A CA 1
ATOM 769 C C . ASP A 1 101 ? -16.355 -2.940 13.228 1.00 95.25 101 ASP A C 1
ATOM 771 O O . ASP A 1 101 ? -16.202 -1.728 13.420 1.00 95.25 101 ASP A O 1
ATOM 775 N N . ILE A 1 102 ? -15.764 -3.594 12.226 1.00 95.19 102 ILE A N 1
ATOM 776 C CA . ILE A 1 102 ? -15.006 -2.934 11.160 1.00 95.19 102 ILE A CA 1
ATOM 777 C C . ILE A 1 102 ? -15.659 -3.282 9.832 1.00 95.19 102 ILE A C 1
ATOM 779 O O . ILE A 1 102 ? -15.431 -4.358 9.278 1.00 95.19 102 ILE A O 1
ATOM 783 N N . SER A 1 103 ? -16.428 -2.340 9.295 1.00 91.69 103 SER A N 1
ATOM 784 C CA . SER A 1 103 ? -17.066 -2.492 7.995 1.00 91.69 103 SER A CA 1
ATOM 785 C C . SER A 1 103 ? -16.156 -1.965 6.892 1.00 91.69 103 SER A C 1
ATOM 787 O O . SER A 1 103 ? -15.589 -0.871 6.976 1.00 91.69 103 SER A O 1
ATOM 789 N N . ARG A 1 104 ? -16.005 -2.765 5.839 1.00 89.94 104 ARG A N 1
ATOM 790 C CA . ARG A 1 104 ? -15.300 -2.393 4.613 1.00 89.94 104 ARG A CA 1
ATOM 791 C C . ARG A 1 104 ? -16.223 -2.655 3.453 1.00 89.94 104 ARG A C 1
ATOM 793 O O . ARG A 1 104 ? -16.813 -3.726 3.349 1.00 89.94 104 ARG A O 1
ATOM 800 N N . HIS A 1 105 ? -16.307 -1.699 2.547 1.00 86.75 105 HIS A N 1
ATOM 801 C CA . HIS A 1 105 ? -17.070 -1.909 1.331 1.00 86.75 105 HIS A CA 1
ATOM 802 C C . HIS A 1 105 ? -16.469 -3.057 0.493 1.00 86.75 105 HIS A C 1
ATOM 804 O O . HIS A 1 105 ? -15.260 -3.105 0.282 1.00 86.75 105 HIS A O 1
ATOM 810 N N . ASN A 1 106 ? -17.301 -3.953 -0.046 1.00 80.50 106 ASN A N 1
ATOM 811 C CA . ASN A 1 106 ? -16.848 -5.205 -0.679 1.00 80.50 106 ASN A CA 1
ATOM 812 C C . ASN A 1 106 ? -15.913 -5.012 -1.884 1.00 80.50 106 ASN A C 1
ATOM 814 O O . ASN A 1 106 ? -15.051 -5.843 -2.148 1.00 80.50 106 ASN A O 1
ATOM 818 N N . LYS A 1 107 ? -16.072 -3.910 -2.624 1.00 81.75 107 LYS A N 1
ATOM 819 C CA . LYS A 1 107 ? -15.201 -3.568 -3.763 1.00 81.75 107 LYS A CA 1
ATOM 820 C C . LYS A 1 107 ? -13.928 -2.813 -3.359 1.00 81.75 107 LYS A C 1
ATOM 822 O O . LYS A 1 107 ? -13.159 -2.414 -4.233 1.00 81.75 107 LYS A O 1
ATOM 827 N N . LEU A 1 108 ? -13.717 -2.550 -2.068 1.00 84.69 108 LEU A N 1
ATOM 828 C CA . LEU A 1 108 ? -12.594 -1.751 -1.596 1.00 84.69 108 LEU A CA 1
ATOM 829 C C . LEU A 1 108 ? -11.268 -2.461 -1.895 1.00 84.69 108 LEU A C 1
ATOM 831 O O . LEU A 1 108 ? -11.001 -3.560 -1.424 1.00 84.69 108 LEU A O 1
ATOM 835 N N . ARG A 1 109 ? -10.404 -1.772 -2.638 1.00 85.94 109 ARG A N 1
ATOM 836 C CA . ARG A 1 109 ? -9.000 -2.152 -2.844 1.00 85.94 109 ARG A CA 1
ATOM 837 C C . ARG A 1 109 ? -8.135 -1.255 -1.978 1.00 85.94 109 ARG A C 1
ATOM 839 O O . ARG A 1 109 ? -8.196 -0.035 -2.139 1.00 85.94 109 ARG A O 1
ATOM 846 N N . VAL A 1 110 ? -7.346 -1.846 -1.091 1.00 87.06 110 VAL A N 1
ATOM 847 C CA . VAL A 1 110 ? -6.425 -1.121 -0.213 1.00 87.06 110 VAL A CA 1
ATOM 848 C C . VAL A 1 110 ? -5.000 -1.420 -0.657 1.00 87.06 110 VAL A C 1
ATOM 850 O O . VAL A 1 110 ? -4.602 -2.580 -0.707 1.00 87.06 110 VAL A O 1
ATOM 853 N N . GLY A 1 111 ? -4.244 -0.379 -0.993 1.00 88.44 111 GLY A N 1
ATOM 854 C CA . GLY A 1 111 ? -2.802 -0.470 -1.208 1.00 88.44 111 GLY A CA 1
ATOM 855 C C . GLY A 1 111 ? -2.089 -0.150 0.098 1.00 88.44 111 GLY A C 1
ATOM 856 O O . GLY A 1 111 ? -2.451 0.822 0.758 1.00 88.44 111 GLY A O 1
ATOM 857 N N . VAL A 1 112 ? -1.097 -0.947 0.482 1.00 87.50 112 VAL A N 1
ATOM 858 C CA . VAL A 1 112 ? -0.314 -0.722 1.704 1.00 87.50 112 VAL A CA 1
ATOM 859 C C . VAL A 1 112 ? 1.153 -0.605 1.322 1.00 87.50 112 VAL A C 1
ATOM 861 O O . VAL A 1 112 ? 1.704 -1.525 0.727 1.00 87.50 112 VAL A O 1
ATOM 864 N N . TYR A 1 113 ? 1.773 0.514 1.678 1.00 87.19 113 TYR A N 1
ATOM 865 C CA . TYR A 1 113 ? 3.215 0.712 1.629 1.00 87.19 113 TYR A CA 1
ATOM 866 C C . TYR A 1 113 ? 3.748 0.713 3.060 1.00 87.19 113 TYR A C 1
ATOM 868 O O . TYR A 1 113 ? 3.253 1.464 3.899 1.00 87.19 113 TYR A O 1
ATOM 876 N N . ASN A 1 114 ? 4.736 -0.124 3.347 1.00 82.88 114 ASN A N 1
ATOM 877 C CA . ASN A 1 114 ? 5.446 -0.153 4.623 1.00 82.88 114 ASN A CA 1
ATOM 878 C C . ASN A 1 114 ? 6.942 -0.395 4.367 1.00 82.88 114 ASN A C 1
ATOM 880 O O . ASN A 1 114 ? 7.332 -0.699 3.241 1.00 82.88 114 ASN A O 1
ATOM 884 N N . GLN A 1 115 ? 7.776 -0.294 5.404 1.00 71.12 115 GLN A N 1
ATOM 885 C CA . GLN A 1 115 ? 9.230 -0.495 5.279 1.00 71.12 115 GLN A CA 1
ATOM 886 C C . GLN A 1 115 ? 9.615 -1.863 4.690 1.00 71.12 115 GLN A C 1
ATOM 888 O O . GLN A 1 115 ? 10.574 -1.958 3.933 1.00 71.12 115 GLN A O 1
ATOM 893 N N . HIS A 1 116 ? 8.831 -2.909 4.965 1.00 76.25 116 HIS A N 1
ATOM 894 C CA . HIS A 1 116 ? 9.064 -4.250 4.419 1.00 76.25 116 HIS A CA 1
ATOM 895 C C . HIS A 1 116 ? 8.594 -4.412 2.970 1.00 76.25 116 HIS A C 1
ATOM 897 O O . HIS A 1 116 ? 8.903 -5.417 2.336 1.00 76.25 116 HIS A O 1
ATOM 903 N N . PHE A 1 117 ? 7.857 -3.452 2.406 1.00 78.31 117 PHE A N 1
ATOM 904 C CA . PHE A 1 117 ? 7.330 -3.582 1.050 1.00 78.31 117 PHE A CA 1
ATOM 905 C C . PHE A 1 117 ? 8.470 -3.705 0.032 1.00 78.31 117 PHE A C 1
ATOM 907 O O . PHE A 1 117 ? 8.391 -4.516 -0.889 1.00 78.31 117 PHE A O 1
ATOM 914 N N . GLU A 1 118 ? 9.569 -2.976 0.237 1.00 79.19 118 GLU A N 1
ATOM 915 C CA . GLU A 1 118 ? 10.767 -3.065 -0.607 1.00 79.19 118 GLU A CA 1
ATOM 916 C C . GLU A 1 118 ? 11.403 -4.465 -0.600 1.00 79.19 118 GLU A C 1
ATOM 918 O O . GLU A 1 118 ? 12.003 -4.869 -1.596 1.00 79.19 118 GLU A O 1
ATOM 923 N N . GLU A 1 119 ? 11.244 -5.215 0.493 1.00 78.31 119 GLU A N 1
ATOM 924 C CA . GLU A 1 119 ? 11.737 -6.590 0.649 1.00 78.31 119 GLU A CA 1
ATOM 925 C C . GLU A 1 119 ? 10.845 -7.606 -0.074 1.00 78.31 119 GLU A C 1
ATOM 927 O O . GLU A 1 119 ? 11.305 -8.691 -0.422 1.00 78.31 119 GLU A O 1
ATOM 932 N N . THR A 1 120 ? 9.581 -7.254 -0.341 1.00 84.12 120 THR A N 1
ATOM 933 C CA . THR A 1 120 ? 8.657 -8.105 -1.109 1.00 84.12 120 THR A CA 1
ATOM 934 C C . THR A 1 120 ? 8.869 -8.004 -2.620 1.00 84.12 120 THR A C 1
ATOM 936 O O . THR A 1 120 ? 8.353 -8.833 -3.371 1.00 84.12 120 THR A O 1
ATOM 939 N N . LEU A 1 121 ? 9.637 -7.010 -3.085 1.00 90.19 121 LEU A N 1
ATOM 940 C CA . LEU A 1 121 ? 9.966 -6.873 -4.499 1.00 90.19 121 LEU A CA 1
ATOM 941 C C . LEU A 1 121 ? 10.877 -8.027 -4.965 1.00 90.19 121 LEU A C 1
ATOM 943 O O . LEU A 1 121 ? 11.826 -8.389 -4.264 1.00 90.19 121 LEU A O 1
ATOM 947 N N . PRO A 1 122 ? 10.662 -8.585 -6.171 1.00 93.94 122 PRO A N 1
ATOM 948 C CA . PRO A 1 122 ? 11.445 -9.714 -6.661 1.00 93.94 122 PRO A CA 1
ATOM 949 C C . PRO A 1 122 ? 12.874 -9.282 -7.009 1.00 93.94 122 PRO A C 1
ATOM 951 O O . PRO A 1 122 ? 13.133 -8.740 -8.082 1.00 93.94 122 PRO A O 1
ATOM 954 N N . ALA A 1 123 ? 13.809 -9.560 -6.100 1.00 94.12 123 ALA A N 1
ATOM 955 C CA . ALA A 1 123 ? 15.200 -9.107 -6.154 1.00 94.12 123 ALA A CA 1
ATOM 956 C C . ALA A 1 123 ? 15.924 -9.431 -7.479 1.00 94.12 123 ALA A C 1
ATOM 958 O O . ALA A 1 123 ? 16.712 -8.616 -7.965 1.00 94.12 123 ALA A O 1
ATOM 959 N N . GLU A 1 124 ? 15.630 -10.589 -8.074 1.00 96.12 124 GLU A N 1
ATOM 960 C CA . GLU A 1 124 ? 16.292 -11.076 -9.292 1.00 96.12 124 GLU A CA 1
ATOM 961 C C . GLU A 1 124 ? 15.768 -10.458 -10.592 1.00 96.12 124 GLU A C 1
ATOM 963 O O . GLU A 1 124 ? 16.465 -10.506 -11.607 1.00 96.12 124 GLU A O 1
ATOM 968 N N . LYS A 1 125 ? 14.569 -9.865 -10.577 1.00 97.31 125 LYS A N 1
ATOM 969 C CA . LYS A 1 125 ? 13.967 -9.246 -11.764 1.00 97.31 125 LYS A CA 1
ATOM 970 C C . LYS A 1 125 ? 14.416 -7.801 -11.920 1.00 97.31 125 LYS A C 1
ATOM 972 O O . LYS A 1 125 ? 14.770 -7.121 -10.953 1.00 97.31 125 LYS A O 1
ATOM 977 N N . THR A 1 126 ? 14.361 -7.299 -13.143 1.00 97.94 126 THR A N 1
ATOM 978 C CA . THR A 1 126 ? 14.398 -5.859 -13.415 1.00 97.94 126 THR A CA 1
ATOM 979 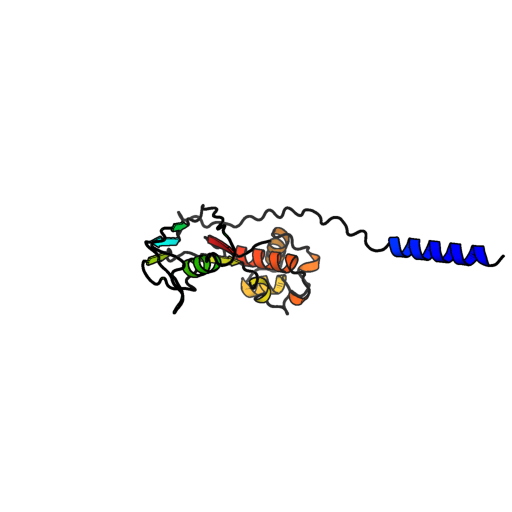C C . THR A 1 126 ? 13.028 -5.223 -13.135 1.00 97.94 126 THR A C 1
ATOM 981 O O . THR A 1 126 ? 12.008 -5.913 -13.182 1.00 97.94 126 THR A O 1
ATOM 984 N N . PRO A 1 127 ? 12.950 -3.907 -12.865 1.00 97.56 127 PRO A N 1
ATOM 985 C CA . PRO A 1 127 ? 11.678 -3.208 -12.711 1.00 97.56 127 PRO A CA 1
ATOM 986 C C . PRO A 1 127 ? 10.716 -3.385 -13.888 1.00 97.56 127 PRO A C 1
ATOM 988 O O . PRO A 1 127 ? 9.514 -3.486 -13.666 1.00 97.56 127 PRO A O 1
ATOM 991 N N . ILE A 1 128 ? 11.223 -3.427 -15.127 1.00 97.75 128 ILE A N 1
ATOM 992 C CA . ILE A 1 128 ? 10.380 -3.690 -16.301 1.00 97.75 128 ILE A CA 1
ATOM 993 C C . ILE A 1 128 ? 9.793 -5.090 -16.209 1.00 97.75 128 ILE A C 1
ATOM 995 O O . ILE A 1 128 ? 8.577 -5.199 -16.203 1.00 97.75 128 ILE A O 1
ATOM 999 N N . GLU A 1 129 ? 10.634 -6.122 -16.091 1.00 97.81 129 GLU A N 1
ATOM 1000 C CA . GLU A 1 129 ? 10.183 -7.522 -16.020 1.00 97.81 129 GLU A CA 1
ATOM 1001 C C . GLU A 1 129 ? 9.189 -7.729 -14.878 1.00 97.81 129 GLU A C 1
ATOM 1003 O O . GLU A 1 129 ? 8.179 -8.405 -15.021 1.00 97.81 129 GLU A O 1
ATOM 1008 N N . PHE A 1 130 ? 9.445 -7.102 -13.731 1.00 96.75 130 PHE A N 1
ATOM 1009 C CA . PHE A 1 130 ? 8.529 -7.127 -12.605 1.00 96.75 130 PHE A CA 1
ATOM 1010 C C . PHE A 1 130 ? 7.141 -6.590 -12.974 1.00 96.75 130 PHE A C 1
ATOM 1012 O O . PHE A 1 130 ? 6.147 -7.274 -12.732 1.00 96.75 130 PHE A O 1
ATOM 1019 N N . LEU A 1 131 ? 7.064 -5.396 -13.571 1.00 95.75 131 LEU A N 1
ATOM 1020 C CA . LEU A 1 131 ? 5.779 -4.800 -13.929 1.00 95.75 131 LEU A CA 1
ATOM 1021 C C . LEU A 1 131 ? 5.101 -5.513 -15.104 1.00 95.75 131 LEU A C 1
ATOM 1023 O O . LEU A 1 131 ? 3.880 -5.657 -15.089 1.00 95.75 131 LEU A O 1
ATOM 1027 N N . THR A 1 132 ? 5.860 -5.961 -16.106 1.00 96.62 132 THR A N 1
ATOM 1028 C CA . THR A 1 132 ? 5.301 -6.701 -17.243 1.00 96.62 132 THR A CA 1
ATOM 1029 C C . THR A 1 132 ? 4.728 -8.034 -16.793 1.00 96.62 132 THR A C 1
ATOM 1031 O O . THR A 1 132 ? 3.595 -8.344 -17.138 1.00 96.62 132 THR A O 1
ATOM 1034 N N . ASP A 1 133 ? 5.454 -8.782 -15.960 1.00 95.69 133 ASP A N 1
ATOM 1035 C CA . ASP A 1 133 ? 5.032 -10.117 -15.538 1.00 95.69 133 ASP A CA 1
ATOM 1036 C C . ASP A 1 133 ? 3.892 -10.065 -14.517 1.00 95.69 133 ASP A C 1
ATOM 1038 O O . ASP A 1 133 ? 3.000 -10.909 -14.543 1.00 95.69 133 ASP A O 1
ATOM 1042 N N . GLN A 1 134 ? 3.919 -9.103 -13.586 1.00 94.12 134 GLN A N 1
ATOM 1043 C CA . GLN A 1 134 ? 2.900 -9.021 -12.537 1.00 94.12 134 GLN A CA 1
ATOM 1044 C C . GLN A 1 134 ? 1.569 -8.456 -13.049 1.00 94.12 134 GLN A C 1
ATOM 1046 O O . GLN A 1 134 ? 0.515 -8.839 -12.540 1.00 94.12 134 GLN A O 1
ATOM 1051 N N . PHE A 1 135 ? 1.607 -7.530 -14.009 1.00 93.81 135 PHE A N 1
ATOM 1052 C CA . PHE A 1 135 ? 0.426 -6.776 -14.442 1.00 93.81 135 PHE A CA 1
ATOM 1053 C C . PHE A 1 135 ? 0.059 -6.995 -15.914 1.00 93.81 135 PHE A C 1
ATOM 1055 O O . PHE A 1 135 ? -0.819 -6.291 -16.408 1.00 93.81 135 PHE A O 1
ATOM 1062 N N . ASP A 1 136 ? 0.718 -7.935 -16.600 1.00 94.56 136 ASP A N 1
ATOM 1063 C CA . ASP A 1 136 ? 0.546 -8.209 -18.036 1.00 94.56 136 ASP A CA 1
ATOM 1064 C C . ASP A 1 136 ? 0.657 -6.930 -18.890 1.00 94.56 136 ASP A C 1
ATOM 1066 O O . ASP A 1 136 ? -0.157 -6.625 -19.762 1.00 94.56 136 ASP A O 1
ATOM 1070 N N . LEU A 1 137 ? 1.655 -6.102 -18.561 1.00 92.69 137 LEU A N 1
ATOM 1071 C CA . LEU A 1 137 ? 1.862 -4.803 -19.196 1.00 92.69 137 LEU A CA 1
ATOM 1072 C C . LEU A 1 137 ? 2.818 -4.907 -20.386 1.00 92.69 137 LEU A C 1
ATOM 1074 O O . LEU A 1 137 ? 3.873 -5.534 -20.276 1.00 92.69 137 LEU A O 1
ATOM 1078 N N . PRO A 1 138 ? 2.556 -4.185 -21.490 1.00 96.69 138 PRO A N 1
ATOM 1079 C CA . PRO A 1 138 ? 3.558 -3.979 -22.523 1.00 96.69 138 PRO A CA 1
ATOM 1080 C C . PRO A 1 138 ? 4.810 -3.298 -21.955 1.00 96.69 138 PRO A C 1
ATOM 1082 O O . PRO A 1 138 ? 4.723 -2.355 -21.164 1.00 96.69 138 PRO A O 1
ATOM 1085 N N . VAL A 1 139 ? 5.995 -3.702 -22.426 1.00 96.38 139 VAL A N 1
ATOM 1086 C CA . VAL A 1 139 ? 7.296 -3.153 -21.982 1.00 96.38 139 VAL A CA 1
ATOM 1087 C C . VAL A 1 139 ? 7.341 -1.623 -22.049 1.00 96.38 139 VAL A C 1
ATOM 1089 O O . VAL A 1 139 ? 7.894 -0.967 -21.164 1.00 96.38 139 VAL A O 1
ATOM 1092 N N . LEU A 1 140 ? 6.759 -1.040 -23.100 1.00 95.94 140 LEU A N 1
ATOM 1093 C CA . LEU A 1 140 ? 6.714 0.409 -23.273 1.00 95.94 140 LEU A CA 1
ATOM 1094 C C . LEU A 1 140 ? 5.902 1.088 -22.162 1.00 95.94 140 LEU A C 1
ATOM 1096 O O . LEU A 1 140 ? 6.305 2.140 -21.667 1.00 95.94 140 LEU A O 1
ATOM 1100 N N . ASP A 1 141 ? 4.791 0.487 -21.747 1.00 93.69 141 ASP A N 1
ATOM 1101 C CA . ASP A 1 141 ? 3.939 1.041 -20.701 1.00 93.69 141 ASP A CA 1
ATOM 1102 C C . ASP A 1 141 ? 4.566 0.846 -19.320 1.00 93.69 141 ASP A C 1
ATOM 1104 O O . ASP A 1 141 ? 4.596 1.798 -18.540 1.00 93.69 141 ASP A O 1
ATOM 1108 N N . ALA A 1 142 ? 5.205 -0.299 -19.058 1.00 95.38 142 ALA A N 1
ATOM 1109 C CA . ALA A 1 142 ? 6.018 -0.492 -17.854 1.00 95.38 142 ALA A CA 1
ATOM 1110 C C . ALA A 1 142 ? 7.097 0.603 -17.713 1.00 95.38 142 ALA A C 1
ATOM 1112 O O . ALA A 1 142 ? 7.229 1.217 -16.652 1.00 95.38 142 ALA A O 1
ATOM 1113 N N . ARG A 1 143 ? 7.815 0.930 -18.801 1.00 95.19 143 ARG A N 1
ATOM 1114 C CA . ARG A 1 143 ? 8.791 2.038 -18.818 1.00 95.19 143 ARG A CA 1
ATOM 1115 C C . ARG A 1 143 ? 8.151 3.396 -18.531 1.00 95.19 143 ARG A C 1
ATOM 1117 O O . ARG A 1 143 ? 8.720 4.173 -17.762 1.00 95.19 143 ARG A O 1
ATOM 1124 N N . LYS A 1 144 ? 6.989 3.694 -19.127 1.00 92.12 144 LYS A N 1
ATOM 1125 C CA . LYS A 1 144 ? 6.257 4.949 -18.871 1.00 92.12 144 LYS A CA 1
ATOM 1126 C C . LYS A 1 144 ? 5.863 5.070 -17.401 1.00 92.12 144 LYS A C 1
ATOM 1128 O O . LYS A 1 144 ? 6.116 6.114 -16.805 1.00 92.12 144 LYS A O 1
ATOM 1133 N N . TYR A 1 145 ? 5.305 4.012 -16.809 1.00 90.00 145 TYR A N 1
ATOM 1134 C CA . TYR A 1 145 ? 4.929 3.994 -15.393 1.00 90.00 145 TYR A CA 1
ATOM 1135 C C . TYR A 1 145 ? 6.147 4.212 -14.491 1.00 90.00 145 TYR A C 1
ATOM 1137 O O . TYR A 1 145 ? 6.140 5.127 -13.672 1.00 90.00 145 TYR A O 1
ATOM 1145 N N . LEU A 1 146 ? 7.234 3.461 -14.683 1.00 94.38 146 LEU A N 1
ATOM 1146 C CA . LEU A 1 146 ? 8.462 3.642 -13.897 1.00 94.38 146 LEU A CA 1
ATOM 1147 C C . LEU A 1 146 ? 9.031 5.066 -14.021 1.00 94.38 146 LEU A C 1
ATOM 1149 O O . LEU A 1 146 ? 9.433 5.663 -13.021 1.00 94.38 146 LEU A O 1
ATOM 1153 N N . GLY A 1 147 ? 9.023 5.630 -15.232 1.00 92.56 147 GLY A N 1
ATOM 1154 C CA . GLY A 1 147 ? 9.439 7.011 -15.481 1.00 92.56 147 GLY A CA 1
ATOM 1155 C C . GLY A 1 147 ? 8.545 8.045 -14.787 1.00 92.56 147 GLY A C 1
ATOM 1156 O O . GLY A 1 147 ? 9.062 8.987 -14.190 1.00 92.56 147 GLY A O 1
ATOM 1157 N N . MET A 1 148 ? 7.223 7.844 -14.789 1.00 90.56 148 MET A N 1
ATOM 1158 C CA . MET A 1 148 ? 6.253 8.711 -14.100 1.00 90.56 148 MET A CA 1
ATOM 1159 C C . MET A 1 148 ? 6.493 8.762 -12.583 1.00 90.56 148 MET A C 1
ATOM 1161 O O . MET A 1 148 ? 6.345 9.816 -11.970 1.00 90.56 148 MET A O 1
ATOM 1165 N N . PHE A 1 149 ? 6.930 7.650 -11.985 1.00 89.75 149 PHE A N 1
ATOM 1166 C CA . PHE A 1 149 ? 7.331 7.577 -10.575 1.00 89.75 149 PHE A CA 1
ATOM 1167 C C . PHE A 1 149 ? 8.785 8.022 -10.324 1.00 89.75 149 PHE A C 1
ATOM 1169 O O . PHE A 1 149 ? 9.312 7.864 -9.222 1.00 89.75 149 PHE A O 1
ATOM 1176 N N . GLY A 1 150 ? 9.448 8.617 -11.321 1.00 90.62 150 GLY A N 1
ATOM 1177 C CA . GLY A 1 150 ? 10.775 9.219 -11.184 1.00 90.62 150 GLY A CA 1
ATOM 1178 C C . GLY A 1 150 ? 11.927 8.212 -11.150 1.00 90.62 150 GLY A C 1
ATOM 1179 O O . GLY A 1 150 ? 13.009 8.531 -10.640 1.00 90.62 150 GLY A O 1
ATOM 1180 N N . LEU A 1 151 ? 11.722 6.982 -11.633 1.00 93.62 151 LEU A N 1
ATOM 1181 C CA . LEU A 1 151 ? 12.820 6.040 -11.828 1.00 93.62 151 LEU A CA 1
ATOM 1182 C C . LEU A 1 151 ? 13.515 6.339 -13.160 1.00 93.62 151 LEU A C 1
ATOM 1184 O O . LEU A 1 151 ? 12.897 6.283 -14.222 1.00 93.62 151 LEU A O 1
ATOM 1188 N N . ASP A 1 152 ? 14.812 6.636 -13.090 1.00 93.31 152 ASP A N 1
ATOM 1189 C CA . ASP A 1 152 ? 15.644 6.906 -14.262 1.00 93.31 152 ASP A CA 1
ATOM 1190 C C . ASP A 1 152 ? 15.640 5.728 -15.252 1.00 93.31 152 ASP A C 1
ATOM 1192 O O . ASP A 1 152 ? 15.686 4.563 -14.848 1.00 93.31 152 ASP A O 1
ATOM 1196 N N . GLY A 1 153 ? 15.610 6.034 -16.552 1.00 92.19 153 GLY A N 1
ATOM 1197 C CA . GLY A 1 153 ? 15.474 5.038 -17.617 1.00 92.19 153 GLY A CA 1
ATOM 1198 C C . GLY A 1 153 ? 16.587 3.989 -17.641 1.00 92.19 153 GLY A C 1
ATOM 1199 O O . GLY A 1 153 ? 16.319 2.829 -17.965 1.00 92.19 153 GLY A O 1
ATOM 1200 N N . ALA A 1 154 ? 17.812 4.349 -17.236 1.00 93.25 154 ALA A N 1
ATOM 1201 C CA . ALA A 1 154 ? 18.918 3.397 -17.149 1.00 93.25 154 ALA A CA 1
ATOM 1202 C C . ALA A 1 154 ? 18.722 2.387 -16.006 1.00 93.25 154 ALA A C 1
ATOM 1204 O O . ALA A 1 154 ? 19.283 1.296 -16.041 1.00 93.25 154 ALA A O 1
ATOM 1205 N N . ARG A 1 155 ? 17.907 2.724 -14.997 1.00 95.81 155 ARG A N 1
ATOM 1206 C CA . ARG A 1 155 ? 17.592 1.848 -13.857 1.00 95.81 155 ARG A CA 1
ATOM 1207 C C . ARG A 1 155 ? 16.461 0.866 -14.147 1.00 95.81 155 ARG A C 1
ATOM 1209 O O . ARG A 1 155 ? 16.283 -0.074 -13.383 1.00 95.81 155 ARG A O 1
ATOM 1216 N N . HIS A 1 156 ? 15.723 1.038 -15.244 1.00 97.00 156 HIS A N 1
ATOM 1217 C CA . HIS A 1 156 ? 14.595 0.167 -15.599 1.00 97.00 156 HIS A CA 1
ATOM 1218 C C . HIS A 1 156 ? 15.017 -1.273 -15.924 1.00 97.00 156 HIS A C 1
ATOM 1220 O O . HIS A 1 156 ? 14.212 -2.188 -15.786 1.00 97.00 156 HIS A O 1
ATOM 1226 N N . THR A 1 157 ? 16.266 -1.462 -16.354 1.00 96.25 157 THR A N 1
ATOM 1227 C CA . THR A 1 157 ? 16.851 -2.751 -16.762 1.00 96.25 157 THR A CA 1
ATOM 1228 C C . THR A 1 157 ? 17.911 -3.262 -15.783 1.00 96.25 157 THR A C 1
ATOM 1230 O O . THR A 1 157 ? 18.593 -4.240 -16.069 1.00 96.25 157 THR A O 1
ATOM 1233 N N . ILE A 1 158 ? 18.094 -2.589 -14.645 1.00 96.69 158 ILE A N 1
ATOM 1234 C CA . ILE A 1 158 ? 18.976 -3.045 -13.564 1.00 96.69 158 ILE A CA 1
ATOM 1235 C C . ILE A 1 158 ? 18.145 -3.900 -12.612 1.00 96.69 158 ILE A C 1
ATOM 1237 O O . ILE A 1 158 ? 16.989 -3.570 -12.356 1.00 96.69 158 ILE A O 1
ATOM 1241 N N . ARG A 1 159 ? 18.713 -4.985 -12.077 1.00 97.81 159 ARG A N 1
ATOM 1242 C CA . ARG A 1 159 ? 17.998 -5.843 -11.122 1.00 97.81 159 ARG A CA 1
ATOM 1243 C C . ARG A 1 159 ? 17.557 -5.051 -9.898 1.00 97.81 159 ARG A C 1
ATOM 1245 O O . ARG A 1 159 ? 18.314 -4.226 -9.382 1.00 97.81 159 ARG A O 1
ATOM 1252 N N . ILE A 1 160 ? 16.369 -5.358 -9.387 1.00 96.81 160 ILE A N 1
ATOM 1253 C CA . ILE A 1 160 ? 15.795 -4.695 -8.212 1.00 96.81 160 ILE A CA 1
ATOM 1254 C C . ILE A 1 160 ? 16.730 -4.810 -7.000 1.00 96.81 160 ILE A C 1
ATOM 1256 O O . ILE A 1 160 ? 16.875 -3.842 -6.253 1.00 96.81 160 ILE A O 1
ATOM 1260 N N . ALA A 1 161 ? 17.435 -5.935 -6.836 1.00 95.62 161 ALA A N 1
ATOM 1261 C CA . ALA A 1 161 ? 18.431 -6.121 -5.776 1.00 95.62 161 ALA A CA 1
ATOM 1262 C C . ALA A 1 161 ? 19.510 -5.021 -5.732 1.00 95.62 161 ALA A C 1
ATOM 1264 O O . ALA A 1 161 ? 19.997 -4.684 -4.656 1.00 95.62 161 ALA A O 1
ATOM 1265 N N . GLN A 1 162 ? 19.871 -4.459 -6.890 1.00 95.25 162 GLN A N 1
ATOM 1266 C CA . GLN A 1 162 ? 20.952 -3.480 -7.049 1.00 95.25 162 GLN A CA 1
ATOM 1267 C C . GLN A 1 162 ? 20.469 -2.024 -6.963 1.00 95.25 162 GLN A C 1
ATOM 1269 O O . GLN A 1 162 ? 21.267 -1.093 -7.093 1.00 95.25 162 GLN A O 1
ATOM 1274 N N . LEU A 1 163 ? 19.165 -1.811 -6.781 1.00 93.62 163 LEU A N 1
ATOM 1275 C CA . LEU A 1 163 ? 18.586 -0.486 -6.610 1.00 93.62 163 LEU A CA 1
ATOM 1276 C C . LEU A 1 163 ? 18.791 0.014 -5.175 1.00 93.62 163 LEU A C 1
ATOM 1278 O O . LEU A 1 163 ? 18.744 -0.76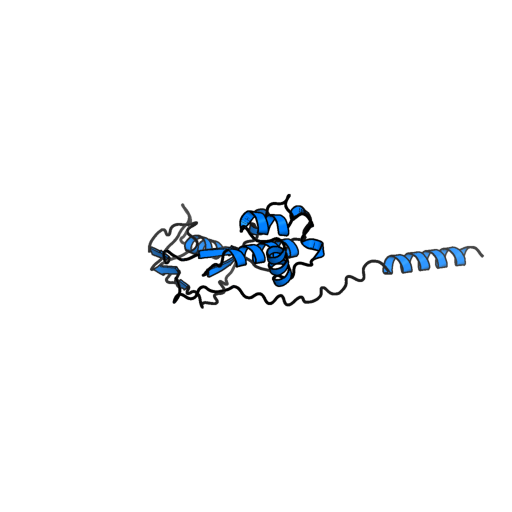0 -4.217 1.00 93.62 163 LEU A O 1
ATOM 1282 N N . SER A 1 164 ? 18.982 1.325 -5.015 1.00 92.19 164 SER A N 1
ATOM 1283 C CA . SER A 1 164 ? 18.939 1.950 -3.687 1.00 92.19 164 SER A CA 1
ATOM 1284 C C . SER A 1 164 ? 17.528 1.868 -3.092 1.00 92.19 164 SER A C 1
ATOM 1286 O O . SER A 1 164 ? 16.560 1.723 -3.838 1.00 92.19 164 SER A O 1
ATOM 1288 N N . GLY A 1 165 ? 17.381 2.024 -1.771 1.00 88.44 165 GLY A N 1
ATOM 1289 C CA . GLY A 1 165 ? 16.057 2.017 -1.121 1.00 88.44 165 GLY A CA 1
ATOM 1290 C C . GLY A 1 165 ? 15.084 3.014 -1.761 1.00 88.44 165 GLY A C 1
ATOM 1291 O O . GLY A 1 165 ? 14.029 2.639 -2.249 1.00 88.44 165 GLY A O 1
ATOM 1292 N N . GLY A 1 166 ? 15.510 4.266 -1.972 1.00 88.12 166 GLY A N 1
ATOM 1293 C CA . GLY A 1 166 ? 14.681 5.264 -2.665 1.00 88.12 166 GLY A CA 1
ATOM 1294 C C . GLY A 1 166 ? 14.319 4.910 -4.119 1.00 88.12 166 GLY A C 1
ATOM 1295 O O . GLY A 1 166 ? 13.300 5.368 -4.629 1.00 88.12 166 GLY A O 1
ATOM 1296 N N . GLN A 1 167 ? 15.120 4.094 -4.812 1.00 92.75 167 GLN A N 1
ATOM 1297 C CA . GLN A 1 167 ? 14.765 3.572 -6.137 1.00 92.75 167 GLN A CA 1
ATOM 1298 C C . GLN A 1 167 ? 13.769 2.410 -6.031 1.00 92.75 167 GLN A C 1
ATOM 1300 O O . GLN A 1 167 ? 12.810 2.379 -6.802 1.00 92.75 167 GLN A O 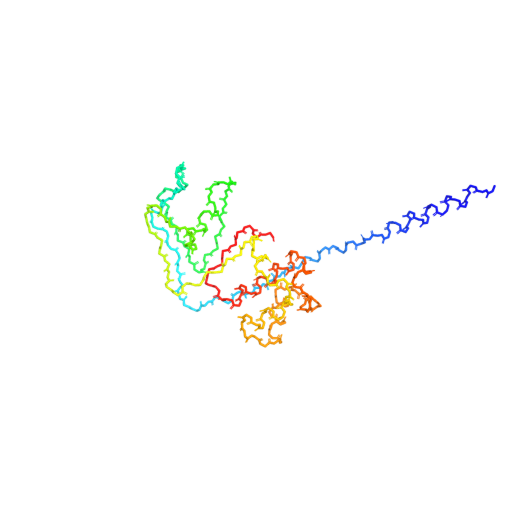1
ATOM 1305 N N . LYS A 1 168 ? 13.948 1.501 -5.064 1.00 92.44 168 LYS A N 1
ATOM 1306 C CA . LYS A 1 168 ? 12.985 0.433 -4.750 1.00 92.44 168 LYS A CA 1
ATOM 1307 C C . LYS A 1 168 ? 11.630 1.011 -4.350 1.00 92.44 168 LYS A C 1
ATOM 1309 O O . LYS A 1 168 ? 10.618 0.567 -4.883 1.00 92.44 168 LYS A O 1
ATOM 1314 N N . ALA A 1 169 ? 11.615 2.068 -3.542 1.00 89.75 169 ALA A N 1
ATOM 1315 C CA . ALA A 1 169 ? 10.417 2.821 -3.190 1.00 89.75 169 ALA A CA 1
ATOM 1316 C C . ALA A 1 169 ? 9.651 3.298 -4.436 1.00 89.75 169 ALA A C 1
ATOM 1318 O O . ALA A 1 169 ? 8.442 3.113 -4.534 1.00 89.75 169 ALA A O 1
ATOM 1319 N N . ARG A 1 170 ? 10.341 3.842 -5.448 1.00 91.25 170 ARG A N 1
ATOM 1320 C CA . ARG A 1 170 ? 9.700 4.275 -6.709 1.00 91.25 170 ARG A CA 1
ATOM 1321 C C . ARG A 1 170 ? 9.114 3.111 -7.505 1.00 91.25 170 ARG A C 1
ATOM 1323 O O . ARG A 1 170 ? 8.019 3.245 -8.043 1.00 91.25 170 ARG A O 1
ATOM 1330 N N . VAL A 1 171 ? 9.812 1.974 -7.558 1.00 93.50 171 VAL A N 1
ATOM 1331 C CA . VAL A 1 171 ? 9.293 0.740 -8.181 1.00 93.50 171 VAL A CA 1
ATOM 1332 C C . VAL A 1 171 ? 8.042 0.258 -7.444 1.00 93.50 171 VAL A C 1
ATOM 1334 O O . VAL A 1 171 ? 7.031 -0.053 -8.071 1.00 93.50 171 VAL A O 1
ATOM 1337 N N . ALA A 1 172 ? 8.087 0.257 -6.114 1.00 91.69 172 ALA A N 1
ATOM 1338 C CA . ALA A 1 172 ? 6.971 -0.112 -5.260 1.00 91.69 172 ALA A CA 1
ATOM 1339 C C . ALA A 1 172 ? 5.762 0.813 -5.451 1.00 91.69 172 ALA A C 1
ATOM 1341 O O . ALA A 1 172 ? 4.651 0.324 -5.640 1.00 91.69 172 ALA A O 1
ATOM 1342 N N . PHE A 1 173 ? 5.961 2.133 -5.486 1.00 90.00 173 PHE A N 1
ATOM 1343 C CA . PHE A 1 173 ? 4.882 3.083 -5.764 1.00 90.00 173 PHE A CA 1
ATOM 1344 C C . PHE A 1 173 ? 4.301 2.918 -7.173 1.00 90.00 173 PHE A C 1
ATOM 1346 O O . PHE A 1 173 ? 3.081 2.993 -7.330 1.00 90.00 173 PHE A O 1
ATOM 1353 N N . ALA A 1 174 ? 5.131 2.622 -8.179 1.00 91.69 174 ALA A N 1
ATOM 1354 C CA . ALA A 1 174 ? 4.648 2.315 -9.523 1.00 91.69 174 ALA A CA 1
ATOM 1355 C C . ALA A 1 174 ? 3.744 1.070 -9.532 1.00 91.69 174 ALA A C 1
ATOM 1357 O O . ALA A 1 174 ? 2.637 1.119 -10.071 1.00 91.69 174 ALA A O 1
ATOM 1358 N N . ALA A 1 175 ? 4.163 -0.012 -8.871 1.00 91.50 175 ALA A N 1
ATOM 1359 C CA . ALA A 1 175 ? 3.356 -1.224 -8.731 1.00 91.50 175 ALA A CA 1
ATOM 1360 C C . ALA A 1 175 ? 2.068 -0.984 -7.924 1.00 91.50 175 ALA A C 1
ATOM 1362 O O . ALA A 1 175 ? 0.987 -1.404 -8.337 1.00 91.50 175 ALA A O 1
ATOM 1363 N N . LEU A 1 176 ? 2.146 -0.250 -6.809 1.00 89.88 176 LEU A N 1
ATOM 1364 C CA . LEU A 1 176 ? 0.976 0.121 -6.006 1.00 89.88 176 LEU A CA 1
ATOM 1365 C C . LEU A 1 176 ? -0.030 0.948 -6.809 1.00 89.88 176 LEU A C 1
ATOM 1367 O O . LEU A 1 176 ? -1.234 0.770 -6.646 1.00 89.88 176 LEU A O 1
ATOM 1371 N N . SER A 1 177 ? 0.438 1.820 -7.699 1.00 88.56 177 SER A N 1
ATOM 1372 C CA . SER A 1 177 ? -0.434 2.596 -8.581 1.00 88.56 177 SER A CA 1
ATOM 1373 C C . SER A 1 177 ? -1.175 1.723 -9.593 1.00 88.56 177 SER A C 1
ATOM 1375 O O . SER A 1 177 ? -2.365 1.936 -9.839 1.00 88.56 177 SER A O 1
ATOM 1377 N N . LEU A 1 178 ? -0.507 0.696 -10.124 1.00 90.19 178 LEU A N 1
ATOM 1378 C CA . LEU A 1 178 ? -1.098 -0.267 -11.056 1.00 90.19 178 LEU A CA 1
ATOM 1379 C C . LEU A 1 178 ? -2.185 -1.137 -10.408 1.00 90.19 178 LEU A C 1
ATOM 1381 O O . LEU A 1 178 ? -3.141 -1.511 -11.085 1.00 90.19 178 LEU A O 1
ATOM 1385 N N . LEU A 1 179 ? -2.126 -1.360 -9.089 1.00 87.62 179 LEU A N 1
ATOM 1386 C CA . LEU A 1 179 ? -3.210 -2.005 -8.330 1.00 87.62 179 LEU A CA 1
ATOM 1387 C C . LEU A 1 179 ? -4.495 -1.158 -8.249 1.00 87.62 179 LEU A C 1
ATOM 1389 O O . LEU A 1 179 ? -5.530 -1.647 -7.783 1.00 87.62 179 LEU A O 1
ATOM 1393 N N . ARG A 1 180 ? -4.448 0.114 -8.676 1.00 86.31 180 ARG A N 1
ATOM 1394 C CA . ARG A 1 180 ? -5.565 1.074 -8.635 1.00 86.31 180 ARG A CA 1
ATOM 1395 C C . ARG A 1 180 ? -6.296 1.061 -7.280 1.00 86.31 180 ARG A C 1
ATOM 1397 O O . ARG A 1 180 ? -7.511 0.817 -7.249 1.00 86.31 180 ARG A O 1
ATOM 1404 N N . PRO A 1 181 ? -5.590 1.232 -6.146 1.00 87.06 181 PRO A N 1
ATOM 1405 C CA . PRO A 1 181 ? -6.214 1.179 -4.834 1.00 87.06 181 PRO A CA 1
ATOM 1406 C C . PRO A 1 181 ? -7.179 2.356 -4.648 1.00 87.06 181 PRO A C 1
ATOM 1408 O O . PRO A 1 181 ? -6.940 3.458 -5.131 1.00 87.06 181 PRO A O 1
ATOM 1411 N N . HIS A 1 182 ? -8.269 2.116 -3.925 1.00 86.31 182 HIS A N 1
ATOM 1412 C CA . HIS A 1 182 ? -9.207 3.161 -3.506 1.00 86.31 182 HIS A CA 1
ATOM 1413 C C . HIS A 1 182 ? -8.688 3.910 -2.275 1.00 86.31 182 HIS A C 1
ATOM 1415 O O . HIS A 1 182 ? -8.940 5.098 -2.115 1.00 86.31 182 HIS A O 1
ATOM 1421 N N . ILE A 1 183 ? -7.980 3.195 -1.395 1.00 87.06 183 ILE A N 1
ATOM 1422 C CA . ILE A 1 183 ? -7.333 3.734 -0.200 1.00 87.06 183 ILE A CA 1
ATOM 1423 C C . ILE A 1 183 ? -5.870 3.307 -0.238 1.00 87.06 183 ILE A C 1
ATOM 1425 O O . ILE A 1 183 ? -5.570 2.124 -0.410 1.00 87.06 183 ILE A O 1
ATOM 1429 N N . LEU A 1 184 ? -4.968 4.270 -0.064 1.00 88.38 184 LEU A N 1
ATOM 1430 C CA . LEU A 1 184 ? -3.541 4.028 0.100 1.00 88.38 184 LEU A CA 1
ATOM 1431 C C . LEU A 1 184 ? -3.170 4.252 1.566 1.00 88.38 184 LEU A C 1
ATOM 1433 O O . LEU A 1 184 ? -3.398 5.332 2.109 1.00 88.38 184 LEU A O 1
ATOM 1437 N N . ILE A 1 185 ? -2.599 3.232 2.193 1.00 88.94 185 ILE A N 1
ATOM 1438 C CA . ILE A 1 185 ? -2.047 3.294 3.543 1.00 88.94 185 ILE A CA 1
ATOM 1439 C C . ILE A 1 185 ? -0.533 3.342 3.421 1.00 88.94 185 ILE A C 1
ATOM 1441 O O . ILE A 1 185 ? 0.063 2.487 2.771 1.00 88.94 185 ILE A O 1
ATOM 1445 N N . LEU A 1 186 ? 0.075 4.331 4.064 1.00 87.69 186 LEU A N 1
ATOM 1446 C CA . LEU A 1 186 ? 1.519 4.499 4.116 1.00 87.69 186 LEU A CA 1
ATOM 1447 C C . LEU A 1 186 ? 1.954 4.402 5.580 1.00 87.69 186 LEU A C 1
ATOM 1449 O O . LEU A 1 186 ? 1.604 5.272 6.378 1.00 87.69 186 LEU A O 1
ATOM 1453 N N . ASP A 1 187 ? 2.676 3.343 5.932 1.00 82.62 187 ASP A N 1
ATOM 1454 C CA . ASP A 1 187 ? 3.301 3.183 7.246 1.00 82.62 187 ASP A CA 1
ATOM 1455 C C . ASP A 1 187 ? 4.766 3.627 7.146 1.00 82.62 187 ASP A C 1
ATOM 1457 O O . ASP A 1 187 ? 5.555 3.013 6.429 1.00 82.62 187 ASP A O 1
ATOM 1461 N N . GLU A 1 188 ? 5.093 4.731 7.818 1.00 72.31 188 GLU A N 1
ATOM 1462 C CA . GLU A 1 188 ? 6.414 5.381 7.808 1.00 72.31 188 GLU A CA 1
ATOM 1463 C C . GLU A 1 188 ? 6.994 5.702 6.404 1.00 72.31 188 GLU A C 1
ATOM 1465 O O . GLU A 1 188 ? 8.133 5.333 6.115 1.00 72.31 188 GLU A O 1
ATOM 1470 N N . PRO A 1 189 ? 6.268 6.408 5.509 1.00 63.72 189 PRO A N 1
ATOM 1471 C CA . PRO A 1 189 ? 6.855 6.884 4.256 1.00 63.72 189 PRO A CA 1
ATOM 1472 C C . PRO A 1 189 ? 7.834 8.044 4.536 1.00 63.72 189 PRO A C 1
ATOM 1474 O O . PRO A 1 189 ? 7.421 9.085 5.050 1.00 63.72 189 PRO A O 1
ATOM 1477 N N . THR A 1 190 ? 9.116 7.879 4.200 1.00 54.19 190 THR A N 1
ATOM 1478 C CA . THR A 1 190 ? 10.135 8.955 4.205 1.00 54.19 190 THR A CA 1
ATOM 1479 C C . THR A 1 190 ? 10.391 9.511 2.818 1.00 54.19 190 THR A C 1
ATOM 1481 O O . THR A 1 190 ? 10.486 8.686 1.880 1.00 54.19 190 THR A O 1
#

InterPro domains:
  IPR003439 ABC transporter-like, ATP-binding domain [PF00005] (62-190)
  IPR027417 P-loop containing nucleoside triphosphate hydrolase [G3DSA:3.40.50.300] (7-190)
  IPR027417 P-loop containing nucleoside triphosphate hydrolase [SSF52540] (36-190)
  IPR050611 ABCF protein [PTHR19211] (8-190)

Nearest PDB structures (foldseek):
  5zxd-assembly2_B  TM=8.208E-01  e=1.384E-16  Homo sapiens
  5zxd-assembly1_A  TM=7.873E-01  e=7.141E-17  Homo sapiens
  6r84-assembly1_A  TM=7.693E-01  e=4.657E-13  Saccharomyces cerevisiae
  7p7t-assembly1_0  TM=6.975E-01  e=2.427E-10  Enterococcus faecalis
  8buu-assembly1_9  TM=6.812E-01  e=7.950E-09  Neobacillus vireti